Protein AF-A0A2Z4PPL0-F1 (afdb_monomer_lite)

Foldseek 3Di:
DPPVVVVVVVVVPPPCPPDDPQCVPDPLSVLLSVLLVVLLVVLLVCLVPPDLVCLVVDDPVSQAPDLVVSCVVSVHDSVCVDCVNCVPSVVSRVVSSVVSVVSSVVSNCVVVVPPDDDPVRVVVVVVVVVVVVVVVVVVVVVVVVVVVCVVVVVVVVVVVVVVVVVVVVVVVVVVVVVVVVVVVVVVVVVVVVVVVVVVVVVVVVVVVVVVVVVVVVVVVVVVVVVVVVVVVVVVVVD

Secondary structure (DSSP, 8-state):
--HHHHHHHHTT--------TTGGG-HHHHHHHHHHHHHHHHHHHHHHHS-HHHHTT--HHHHS--HHHHHHHTT--GGGG-TTT-HHHHHHHHHHHHHHHHHHHHHHHHHHHTSPPPHHHHHHHHHHHHHHHHHHHHHHHHHHHHHHHHHHHHHHHHHHHHHHHHHHHHHHHHHHHHHHHHHHHHHHHHHHHHHHHHHHHHHHHHHHHHHHHHHHHHHHHHHHHHHHHHHHHHHTT-

Sequence (238 aa):
MDDFFSNLLEQFEGKTDTTPEWASRNAVSKSAYEAVIKKAQEIEERLKITPRDLMDKLLVAEKQIVVAELAKEIGCSRAALVKSRRPELIELIDKTNVKLSAHFEINAQRKSRDRKPRKDELEARCDQLKKEVEELRKLKIGSLIEDFFSSNISEEQRRLVNKLEVAQHDLKEYKEKSFNQNETIRSLMKQTDVSRTQLQAVKVELDVIKEQLNSEKMQNEVLARRIEHLLHQLNAKS

Structure (mmCIF, N/CA/C/O backbone):
data_AF-A0A2Z4PPL0-F1
#
_entry.id   AF-A0A2Z4PPL0-F1
#
loop_
_atom_site.group_PDB
_atom_site.id
_atom_site.type_symbol
_atom_site.label_atom_id
_atom_site.label_alt_id
_atom_site.label_comp_id
_atom_site.label_asym_id
_atom_site.label_entity_id
_atom_site.label_seq_id
_atom_site.pdbx_PDB_ins_code
_atom_site.Cartn_x
_atom_site.Cartn_y
_atom_site.Cartn_z
_atom_site.occupancy
_atom_site.B_iso_or_equiv
_atom_site.auth_seq_id
_atom_site.auth_comp_id
_atom_site.auth_asym_id
_atom_site.auth_atom_id
_atom_site.pdbx_PDB_model_num
ATOM 1 N N . MET A 1 1 ? -0.299 6.888 39.423 1.00 43.59 1 MET A N 1
ATOM 2 C CA . MET A 1 1 ? -1.566 6.489 38.768 1.00 43.59 1 MET A CA 1
ATOM 3 C C . MET A 1 1 ? -2.796 6.903 39.586 1.00 43.59 1 MET A C 1
ATOM 5 O O . MET A 1 1 ? -3.895 6.536 39.199 1.00 43.59 1 MET A O 1
ATOM 9 N N . ASP A 1 2 ? -2.642 7.729 40.632 1.00 44.88 2 ASP A N 1
ATOM 10 C CA . ASP A 1 2 ? -3.757 8.160 41.495 1.00 44.88 2 ASP A CA 1
ATOM 11 C C . ASP A 1 2 ? -4.356 9.531 41.117 1.00 44.88 2 ASP A C 1
ATOM 13 O O . ASP A 1 2 ? -5.480 9.847 41.503 1.00 44.88 2 ASP A O 1
ATOM 17 N N . ASP A 1 3 ? -3.681 10.323 40.277 1.00 49.28 3 ASP A N 1
ATOM 18 C CA . ASP A 1 3 ? -4.157 11.670 39.914 1.00 49.28 3 ASP A CA 1
ATOM 19 C C . ASP A 1 3 ? -5.270 11.669 38.855 1.00 49.28 3 ASP A C 1
ATOM 21 O O . ASP A 1 3 ? -6.061 12.605 38.778 1.00 49.28 3 ASP A O 1
ATOM 25 N N . PHE A 1 4 ? -5.378 10.610 38.046 1.00 44.88 4 PHE A N 1
ATOM 26 C CA . PHE A 1 4 ? -6.375 10.552 36.970 1.00 44.88 4 PHE A CA 1
ATOM 27 C C . PHE A 1 4 ? -7.781 10.223 37.494 1.00 44.88 4 PHE A C 1
ATOM 29 O O . PHE A 1 4 ? -8.772 10.737 36.983 1.00 44.88 4 PHE A O 1
ATOM 36 N N . PHE A 1 5 ? -7.873 9.400 38.544 1.00 43.53 5 PHE A N 1
ATOM 37 C CA . PHE A 1 5 ? -9.146 9.070 39.192 1.00 43.53 5 PHE A CA 1
ATOM 38 C C . PHE A 1 5 ? -9.607 10.159 40.163 1.00 43.53 5 PHE A C 1
ATOM 40 O O . PHE A 1 5 ? -10.810 10.390 40.274 1.00 43.53 5 PHE A O 1
ATOM 47 N N . SER A 1 6 ? -8.670 10.868 40.797 1.00 46.59 6 SER A N 1
ATOM 48 C CA . SER A 1 6 ? -8.977 12.007 41.671 1.00 46.59 6 SER A CA 1
ATOM 49 C C . SER A 1 6 ? -9.650 13.142 40.888 1.00 46.59 6 SER A C 1
ATOM 51 O O . SER A 1 6 ? -10.693 13.641 41.296 1.00 46.59 6 SER A O 1
ATOM 53 N N . ASN A 1 7 ? -9.141 13.445 39.688 1.00 40.09 7 ASN A N 1
ATOM 54 C CA . ASN A 1 7 ? -9.675 14.493 38.811 1.00 40.09 7 ASN A CA 1
ATOM 55 C C . ASN A 1 7 ? -11.044 14.127 38.186 1.00 40.09 7 ASN A C 1
ATOM 57 O O . ASN A 1 7 ? -11.853 14.996 37.868 1.00 40.09 7 ASN A O 1
ATOM 61 N N . LEU A 1 8 ? -11.336 12.827 38.031 1.00 39.59 8 LEU A N 1
ATOM 62 C CA . LEU A 1 8 ? -12.623 12.352 37.507 1.00 39.59 8 LEU A CA 1
ATOM 63 C C . LEU A 1 8 ? -13.737 12.389 38.569 1.00 39.59 8 LEU A C 1
ATOM 65 O O . LEU A 1 8 ? -14.897 12.626 38.239 1.00 39.59 8 LEU A O 1
ATOM 69 N N . LEU A 1 9 ? -13.386 12.164 39.840 1.00 38.03 9 LEU A N 1
ATOM 70 C CA . LEU A 1 9 ? -14.299 12.300 40.980 1.00 38.03 9 LEU A CA 1
ATOM 71 C C . LEU A 1 9 ? -14.582 13.774 41.303 1.00 38.03 9 LEU A C 1
ATOM 73 O O . LEU A 1 9 ? -15.735 14.123 41.544 1.00 38.03 9 LEU A O 1
ATOM 77 N N . GLU A 1 10 ? -13.581 14.653 41.187 1.00 38.00 10 GLU A N 1
ATOM 78 C CA . GLU A 1 10 ? -13.757 16.107 41.340 1.00 38.00 10 GLU A CA 1
ATOM 79 C C . GLU A 1 10 ? -14.689 16.710 40.271 1.00 38.00 10 GLU A C 1
ATOM 81 O O . GLU A 1 10 ? -15.473 17.609 40.570 1.00 38.00 10 GLU A O 1
ATOM 86 N N . GLN A 1 11 ? -14.694 16.171 39.043 1.00 38.78 11 GLN A N 1
ATOM 87 C CA . GLN A 1 11 ? -15.637 16.589 37.993 1.00 38.78 11 GLN A CA 1
ATOM 88 C C . GLN A 1 11 ? -17.095 16.171 38.252 1.00 38.78 11 GLN A C 1
ATOM 90 O O . GLN A 1 11 ? -18.007 16.774 37.684 1.00 38.78 11 GLN A O 1
ATOM 95 N N . PHE A 1 12 ? -17.337 15.175 39.109 1.00 38.34 12 PHE A N 1
ATOM 96 C CA . PHE A 1 12 ? -18.687 14.752 39.502 1.00 38.34 12 PHE A CA 1
ATOM 97 C C . PHE A 1 12 ? -19.155 15.357 40.835 1.00 38.34 12 PHE A C 1
ATOM 99 O O . PHE A 1 12 ? -20.359 15.392 41.086 1.00 38.34 12 PHE A O 1
ATOM 106 N N . GLU A 1 13 ? -18.247 15.910 41.646 1.00 34.28 13 GLU A N 1
ATOM 107 C CA . GLU A 1 13 ? -18.552 16.706 42.848 1.00 34.28 13 GLU A CA 1
ATOM 108 C C . GLU A 1 13 ? -18.752 18.203 42.549 1.00 34.28 13 GLU A C 1
ATOM 110 O O . GLU A 1 13 ? -18.570 19.074 43.404 1.00 34.28 13 GLU A O 1
ATOM 115 N N . GLY A 1 14 ? -19.204 18.525 41.335 1.00 34.66 14 GLY A N 1
ATOM 116 C CA . GLY A 1 14 ? -19.792 19.823 41.041 1.00 34.66 14 GLY A CA 1
ATOM 117 C C . GLY A 1 14 ? -21.039 20.031 41.900 1.00 34.66 14 GLY A C 1
ATOM 118 O O . GLY A 1 14 ? -22.139 19.645 41.511 1.00 34.66 14 GLY A O 1
ATOM 119 N N . LYS A 1 15 ? -20.864 20.649 43.072 1.00 44.62 15 LYS A N 1
ATOM 120 C CA . LYS A 1 15 ? -21.921 21.250 43.892 1.00 44.62 15 LYS A CA 1
ATOM 121 C C . LYS A 1 15 ? -22.753 22.200 43.029 1.00 44.62 15 LYS A C 1
ATOM 123 O O . LYS A 1 15 ? -22.472 23.393 42.949 1.00 44.62 15 LYS A O 1
ATOM 128 N N . THR A 1 16 ? -23.796 21.696 42.382 1.00 40.75 16 THR A N 1
ATOM 129 C CA . THR A 1 16 ? -24.814 22.542 41.764 1.00 40.75 16 THR A CA 1
ATOM 130 C C . THR A 1 16 ? -25.852 22.910 42.819 1.00 40.75 16 THR A C 1
ATOM 132 O O . THR A 1 16 ? -26.984 22.439 42.775 1.00 40.75 16 THR A O 1
ATOM 135 N N . ASP A 1 17 ? -25.473 23.799 43.741 1.00 47.16 17 ASP A N 1
ATOM 136 C CA . ASP A 1 17 ? -26.409 24.611 44.542 1.00 47.16 17 ASP A CA 1
ATOM 137 C C . ASP A 1 17 ? -26.984 25.773 43.703 1.00 47.16 17 ASP A C 1
ATOM 139 O O . ASP A 1 17 ? -27.280 26.865 44.187 1.00 47.16 17 ASP A O 1
ATOM 143 N N . THR A 1 18 ? -27.130 25.576 42.394 1.00 58.94 18 THR A N 1
ATOM 144 C CA . THR A 1 18 ? -27.748 26.552 41.499 1.00 58.94 18 THR A CA 1
ATOM 145 C C . THR A 1 18 ? -29.214 26.188 41.347 1.00 58.94 18 THR A C 1
ATOM 147 O O . THR A 1 18 ? -29.580 25.253 40.640 1.00 58.94 18 THR A O 1
ATOM 150 N N . THR A 1 19 ? -30.069 26.933 42.052 1.00 64.69 19 THR A N 1
ATOM 151 C CA . THR A 1 19 ? -31.521 26.860 41.858 1.00 64.69 19 THR A CA 1
ATOM 152 C C . THR A 1 19 ? -31.817 27.122 40.374 1.00 64.69 19 THR A C 1
ATOM 154 O O . THR A 1 19 ? -31.407 28.168 39.867 1.00 64.69 19 THR A O 1
ATOM 157 N N . PRO A 1 20 ? -32.489 26.205 39.656 1.00 73.94 20 PRO A N 1
ATOM 158 C CA . PRO A 1 20 ? -32.752 26.351 38.232 1.00 73.94 20 PRO A CA 1
ATOM 159 C C . PRO A 1 20 ? -33.506 27.646 37.928 1.00 73.94 20 PRO A C 1
ATOM 161 O O . PRO A 1 20 ? -34.416 28.026 38.668 1.00 73.94 20 PRO A O 1
ATOM 164 N N . GLU A 1 21 ? -33.201 28.292 36.801 1.00 71.94 21 GLU A N 1
ATOM 165 C CA . GLU A 1 21 ? -33.829 29.567 36.418 1.00 71.94 21 GLU A CA 1
ATOM 166 C C . GLU A 1 21 ? -35.363 29.499 36.396 1.00 71.94 21 GLU A C 1
ATOM 168 O O . GLU A 1 21 ? -36.031 30.471 36.743 1.00 71.94 21 GLU A O 1
ATOM 173 N N . TRP A 1 22 ? -35.943 28.345 36.042 1.00 76.50 22 TRP A N 1
ATOM 174 C CA . TRP A 1 22 ? -37.393 28.132 36.036 1.00 76.50 22 TRP A CA 1
ATOM 175 C C . TRP A 1 22 ? -38.013 28.112 37.443 1.00 76.50 22 TRP A C 1
ATOM 177 O O . TRP A 1 22 ? -39.176 28.496 37.605 1.00 76.50 22 TRP A O 1
ATOM 187 N N . ALA A 1 23 ? -37.256 27.705 38.466 1.00 72.94 23 ALA A N 1
ATOM 188 C CA . ALA A 1 23 ? -37.721 27.651 39.849 1.00 72.94 23 ALA A CA 1
ATOM 189 C C . ALA A 1 23 ? -37.809 29.058 40.465 1.00 72.94 23 ALA A C 1
ATOM 191 O O . ALA A 1 23 ? -38.717 29.327 41.248 1.00 72.94 23 ALA A O 1
ATOM 192 N N . SER A 1 24 ? -36.961 29.994 40.029 1.00 71.50 24 SER A N 1
ATOM 193 C CA . SER A 1 24 ? -36.963 31.391 40.492 1.00 71.50 24 SER A CA 1
ATOM 194 C C . SER A 1 24 ? -38.052 32.272 39.860 1.00 71.50 24 SER A C 1
ATOM 196 O O . SER A 1 24 ? -38.259 33.396 40.310 1.00 71.50 24 SER A O 1
ATOM 198 N N . ARG A 1 25 ? -38.779 31.786 38.839 1.00 73.19 25 ARG A N 1
ATOM 199 C CA . ARG A 1 25 ? -39.770 32.590 38.088 1.00 73.19 25 ARG A CA 1
ATOM 200 C C . ARG A 1 25 ? -41.030 32.932 38.880 1.00 73.19 25 ARG A C 1
ATOM 202 O O . ARG A 1 25 ? -41.621 33.974 38.640 1.00 73.19 25 ARG A O 1
ATOM 209 N N . ASN A 1 26 ? -41.465 32.052 39.783 1.00 76.38 26 ASN A N 1
ATOM 210 C CA . ASN A 1 26 ? -42.726 32.187 40.517 1.00 76.38 26 ASN A CA 1
ATOM 211 C C . ASN A 1 26 ? -42.574 31.662 41.948 1.00 76.38 26 ASN A C 1
ATOM 213 O O . ASN A 1 26 ? -41.981 30.603 42.146 1.00 76.38 26 ASN A O 1
ATOM 217 N N . ALA A 1 27 ? -43.208 32.315 42.929 1.00 76.88 27 ALA A N 1
ATOM 218 C CA . ALA A 1 27 ? -43.167 31.895 44.339 1.00 76.88 27 ALA A CA 1
ATOM 219 C C . ALA A 1 27 ? -43.596 30.427 44.535 1.00 76.88 27 ALA A C 1
ATOM 221 O O . ALA A 1 27 ? -42.958 29.663 45.253 1.00 76.88 27 ALA A O 1
ATOM 222 N N . VAL A 1 28 ? -44.632 30.000 43.809 1.00 77.56 28 VAL A N 1
ATOM 223 C CA . VAL A 1 28 ? -45.134 28.620 43.849 1.00 77.56 28 VAL A CA 1
ATOM 224 C C . VAL A 1 28 ? -44.181 27.647 43.130 1.00 77.56 28 VAL A C 1
ATOM 226 O O . VAL A 1 28 ? -44.194 26.459 43.424 1.00 77.56 28 VAL A O 1
ATOM 229 N N . SER A 1 29 ? -43.380 28.093 42.155 1.00 79.06 29 SER A N 1
ATOM 230 C CA . SER A 1 29 ? -42.355 27.248 41.507 1.00 79.06 29 SER A CA 1
ATOM 231 C C . SER A 1 29 ? -41.134 27.068 42.400 1.00 79.06 29 SER A C 1
ATOM 233 O O . SER A 1 29 ? -40.634 25.953 42.508 1.00 79.06 29 SER A O 1
ATOM 235 N N . LYS A 1 30 ? -40.725 28.130 43.101 1.00 81.25 30 LYS A N 1
ATOM 236 C CA . LYS A 1 30 ? -39.638 28.092 44.079 1.00 81.25 30 LYS A CA 1
ATOM 237 C C . LYS A 1 30 ? -39.979 27.167 45.244 1.00 81.25 30 LYS A C 1
ATOM 239 O O . LYS A 1 30 ? -39.231 26.242 45.532 1.00 81.25 30 LYS A O 1
ATOM 244 N N . SER A 1 31 ? -41.171 27.339 45.817 1.00 81.56 31 SER A N 1
ATOM 245 C CA . SER A 1 31 ? -41.665 26.477 46.894 1.00 81.56 31 SER A CA 1
ATOM 246 C C . SER A 1 31 ? -41.818 25.016 46.449 1.00 81.56 31 SER A C 1
ATOM 248 O O . SER A 1 31 ? -41.483 24.109 47.204 1.00 81.56 31 SER A O 1
ATOM 250 N N . ALA A 1 32 ? -42.245 24.765 45.204 1.00 81.06 32 ALA A N 1
ATOM 251 C CA . ALA A 1 32 ? -42.319 23.406 44.671 1.00 81.06 32 ALA A CA 1
ATOM 252 C C . ALA A 1 32 ? -40.944 22.761 44.459 1.00 81.06 32 ALA A C 1
ATOM 254 O O . ALA A 1 32 ? -40.787 21.574 44.727 1.00 81.06 32 ALA A O 1
ATOM 255 N N . TYR A 1 33 ? -39.955 23.528 44.007 1.00 82.94 33 TYR A N 1
ATOM 256 C CA . TYR A 1 33 ? -38.580 23.059 43.857 1.00 82.94 33 TYR A CA 1
ATOM 257 C C . TYR A 1 33 ? -37.947 22.706 45.211 1.00 82.94 33 TYR A C 1
ATOM 259 O O . TYR A 1 33 ? -37.414 21.610 45.378 1.00 82.94 33 TYR A O 1
ATOM 267 N N . GLU A 1 34 ? -38.081 23.591 46.201 1.00 83.81 34 GLU A N 1
ATOM 268 C CA . GLU A 1 34 ? -37.595 23.362 47.568 1.00 83.81 34 GLU A CA 1
ATOM 269 C C . GLU A 1 34 ? -38.276 22.144 48.213 1.00 83.81 34 GLU A C 1
ATOM 271 O O . GLU A 1 34 ? -37.604 21.310 48.820 1.00 83.81 34 GLU A O 1
ATOM 276 N N . ALA A 1 35 ? -39.591 21.983 48.018 1.00 83.00 35 ALA A N 1
ATOM 277 C CA . ALA A 1 35 ? -40.334 20.822 48.507 1.00 83.00 35 ALA A CA 1
ATOM 278 C C . ALA A 1 35 ? -39.874 19.507 47.854 1.00 83.00 35 ALA A C 1
ATOM 280 O O . ALA A 1 35 ? -39.748 18.498 48.541 1.00 83.00 35 ALA A O 1
ATOM 281 N N . VAL A 1 36 ? -39.571 19.509 46.549 1.00 84.94 36 VAL A N 1
ATOM 282 C CA . VAL A 1 36 ? -39.036 18.331 45.841 1.00 84.94 36 VAL A CA 1
ATOM 283 C C . VAL A 1 36 ? -37.674 17.921 46.398 1.00 84.94 36 VAL A C 1
ATOM 285 O O . VAL A 1 36 ? -37.474 16.740 46.670 1.00 84.94 36 VAL A O 1
ATOM 288 N N . ILE A 1 37 ? -36.759 18.871 46.616 1.00 84.56 37 ILE A N 1
ATOM 289 C CA . ILE A 1 37 ? -35.435 18.579 47.192 1.00 84.56 37 ILE A CA 1
ATOM 290 C C . ILE A 1 37 ? -35.569 18.041 48.611 1.00 84.56 37 ILE A C 1
ATOM 292 O O . ILE A 1 37 ? -34.991 17.004 48.936 1.00 84.56 37 ILE A O 1
ATOM 296 N N . LYS A 1 38 ? -36.362 18.718 49.445 1.00 85.94 38 LYS A N 1
ATOM 297 C CA . LYS A 1 38 ? -36.583 18.309 50.830 1.00 85.94 38 LYS A CA 1
ATOM 298 C C . LYS A 1 38 ? -37.181 16.902 50.899 1.00 85.94 38 LYS A C 1
ATOM 300 O O . LYS A 1 38 ? -36.699 16.067 51.657 1.00 85.94 38 LYS A O 1
ATOM 305 N N . LYS A 1 39 ? -38.174 16.598 50.055 1.00 83.62 39 LYS A N 1
ATOM 306 C CA . LYS A 1 39 ? -38.767 15.256 49.972 1.00 83.62 39 LYS A CA 1
ATOM 307 C C . LYS A 1 39 ? -37.799 14.204 49.450 1.00 83.62 39 LYS A C 1
ATOM 309 O O . LYS A 1 39 ? -37.812 13.088 49.957 1.00 83.62 39 LYS A O 1
ATOM 314 N N . ALA A 1 40 ? -36.952 14.543 48.481 1.00 83.50 40 ALA A N 1
ATOM 315 C CA . ALA A 1 40 ? -35.913 13.639 48.001 1.00 83.50 40 ALA A CA 1
ATOM 316 C C . ALA A 1 40 ? -34.959 13.246 49.138 1.00 83.50 40 ALA A C 1
ATOM 318 O O . ALA A 1 40 ? -34.729 12.060 49.355 1.00 83.50 40 ALA A O 1
ATOM 319 N N . GLN A 1 41 ? -34.487 14.226 49.913 1.00 83.94 41 GLN A N 1
ATOM 320 C CA . GLN A 1 41 ? -33.607 13.998 51.062 1.00 83.94 41 GLN A CA 1
ATOM 321 C C . GLN A 1 41 ? -34.292 13.172 52.158 1.00 83.94 41 GLN A C 1
ATOM 323 O O . GLN A 1 41 ? -33.715 12.199 52.638 1.00 83.94 41 GLN A O 1
ATOM 328 N N . GLU A 1 42 ? -35.546 13.490 52.502 1.00 84.69 42 GLU A N 1
ATOM 329 C CA . GLU A 1 42 ? -36.327 12.718 53.479 1.00 84.69 42 GLU A CA 1
ATOM 330 C C . GLU A 1 42 ? -36.478 11.246 53.059 1.00 84.69 42 GLU A C 1
ATOM 332 O O . GLU A 1 42 ? -36.342 10.345 53.890 1.00 84.69 42 GLU A O 1
ATOM 337 N N . ILE A 1 43 ? -36.755 10.984 51.776 1.00 82.31 43 ILE A N 1
ATOM 338 C CA . ILE A 1 43 ? -36.879 9.619 51.251 1.00 82.31 43 ILE A CA 1
ATOM 339 C C . ILE A 1 43 ? -35.513 8.923 51.254 1.00 82.31 43 ILE A C 1
ATOM 341 O O . ILE A 1 43 ? -35.424 7.780 51.695 1.00 82.31 43 ILE A O 1
ATOM 345 N N . GLU A 1 44 ? -34.433 9.587 50.839 1.00 81.50 44 GLU A N 1
ATOM 346 C CA . GLU A 1 44 ? -33.080 9.013 50.877 1.00 81.50 44 GLU A CA 1
ATOM 347 C C . GLU A 1 44 ? -32.632 8.645 52.297 1.00 81.50 44 GLU A C 1
ATOM 349 O O . GLU A 1 44 ? -32.079 7.564 52.512 1.00 81.50 44 GLU A O 1
ATOM 354 N N . GLU A 1 45 ? -32.881 9.506 53.284 1.00 81.44 45 GLU A N 1
ATOM 355 C CA . GLU A 1 45 ? -32.572 9.228 54.689 1.00 81.44 45 GLU A CA 1
ATOM 356 C C . GLU A 1 45 ? -33.415 8.077 55.233 1.00 81.44 45 GLU A C 1
ATOM 358 O O . GLU A 1 45 ? -32.886 7.159 55.868 1.00 81.44 45 GLU A O 1
ATOM 363 N N . ARG A 1 46 ? -34.713 8.048 54.915 1.00 78.38 46 ARG A N 1
ATOM 364 C CA . ARG A 1 46 ? -35.580 6.919 55.277 1.00 78.38 46 ARG A CA 1
ATOM 365 C C . ARG A 1 46 ? -35.107 5.622 54.637 1.00 78.38 46 ARG A C 1
ATOM 367 O O . ARG A 1 46 ? -35.077 4.601 55.319 1.00 78.38 46 ARG A O 1
ATOM 374 N N . LEU A 1 47 ? -34.669 5.643 53.382 1.00 76.31 47 LEU A N 1
ATOM 375 C CA . LEU A 1 47 ? -34.094 4.478 52.706 1.00 76.31 47 LEU A CA 1
ATOM 376 C C . LEU A 1 47 ? -32.739 4.047 53.302 1.00 76.31 47 LEU A C 1
ATOM 378 O O . LEU A 1 47 ? -32.336 2.898 53.129 1.00 76.31 47 LEU A O 1
ATOM 382 N N . LYS A 1 48 ? -32.022 4.919 54.017 1.00 76.38 48 LYS A N 1
ATOM 383 C CA . LYS A 1 48 ? -30.800 4.543 54.752 1.00 76.38 48 LYS A CA 1
ATOM 384 C C . LYS A 1 48 ? -31.112 3.914 56.113 1.00 76.38 48 LYS A C 1
ATOM 386 O O . LYS A 1 48 ? -30.429 2.973 56.507 1.00 76.38 48 LYS A O 1
ATOM 391 N N . ILE A 1 49 ? -32.121 4.430 56.817 1.00 77.25 49 ILE A N 1
ATOM 392 C CA . ILE A 1 49 ? -32.448 4.041 58.200 1.00 77.25 49 ILE A CA 1
ATOM 393 C C . ILE A 1 49 ? -33.390 2.829 58.254 1.00 77.25 49 ILE A C 1
ATOM 395 O O . ILE A 1 49 ? -33.310 2.027 59.185 1.00 77.25 49 ILE A O 1
ATOM 399 N N . THR A 1 50 ? -34.287 2.677 57.275 1.00 72.69 50 THR A N 1
ATOM 400 C CA . THR A 1 50 ? -35.345 1.657 57.318 1.00 72.69 50 THR A CA 1
ATOM 401 C C . THR A 1 50 ? -34.752 0.241 57.283 1.00 72.69 50 THR A C 1
ATOM 403 O O . THR A 1 50 ? -34.051 -0.109 56.327 1.00 72.69 50 THR A O 1
ATOM 406 N N . PRO A 1 51 ? -35.061 -0.612 58.281 1.00 65.56 51 PRO A N 1
ATOM 407 C CA . PRO A 1 51 ? -34.649 -2.011 58.286 1.00 65.56 51 PRO A CA 1
ATOM 408 C C . PRO A 1 51 ? -35.180 -2.763 57.059 1.00 65.56 51 PRO A C 1
ATOM 410 O O . PRO A 1 51 ? -36.335 -2.604 56.661 1.00 65.56 51 PRO A O 1
ATOM 413 N N . ARG A 1 52 ? -34.351 -3.633 56.469 1.00 62.09 52 ARG A N 1
ATOM 414 C CA . ARG A 1 52 ? -34.644 -4.301 55.185 1.00 62.09 52 ARG A CA 1
ATOM 415 C C . ARG A 1 52 ? -35.919 -5.144 55.155 1.00 62.09 52 ARG A C 1
ATOM 417 O O . ARG A 1 52 ? -36.498 -5.283 54.088 1.00 62.09 52 ARG A O 1
ATOM 424 N N . ASP A 1 53 ? -36.385 -5.671 56.283 1.00 65.94 53 ASP A N 1
ATOM 425 C CA . ASP A 1 53 ? -37.615 -6.481 56.329 1.00 65.94 53 ASP A CA 1
ATOM 426 C C . ASP A 1 53 ? -38.898 -5.641 56.196 1.00 65.94 53 ASP A C 1
ATOM 428 O O . ASP A 1 53 ? -39.989 -6.172 55.977 1.00 65.94 53 ASP A O 1
ATOM 432 N N . LEU A 1 54 ? -38.763 -4.316 56.300 1.00 68.06 54 LEU A N 1
ATOM 433 C CA . LEU A 1 54 ? -39.835 -3.348 56.092 1.00 68.06 54 LEU A CA 1
ATOM 434 C C . LEU A 1 54 ? -39.735 -2.646 54.727 1.00 68.06 54 LEU A C 1
ATOM 436 O O . LEU A 1 54 ? -40.720 -2.057 54.295 1.00 68.06 54 LEU A O 1
ATOM 440 N N . MET A 1 55 ? -38.609 -2.773 54.007 1.00 69.44 55 MET A N 1
ATOM 441 C CA . MET A 1 55 ? -38.392 -2.166 52.678 1.00 69.44 55 MET A CA 1
ATOM 442 C C . MET A 1 55 ? -39.411 -2.632 51.628 1.00 69.44 55 MET A C 1
ATOM 444 O O . MET A 1 55 ? -39.904 -1.833 50.828 1.00 69.44 55 MET A O 1
ATOM 448 N N . ASP A 1 56 ? -39.772 -3.916 51.653 1.00 67.44 56 ASP A N 1
ATOM 449 C CA . ASP A 1 56 ? -40.755 -4.488 50.725 1.00 67.44 56 ASP A CA 1
ATOM 450 C C . ASP A 1 56 ? -42.185 -4.021 51.034 1.00 67.44 56 ASP A C 1
ATOM 452 O O . ASP A 1 56 ? -43.034 -4.000 50.145 1.00 67.44 56 ASP A O 1
ATOM 456 N N . LYS A 1 57 ? -42.439 -3.583 52.275 1.00 75.31 57 LYS A N 1
ATOM 457 C CA . LYS A 1 57 ? -43.744 -3.092 52.745 1.00 75.31 57 LYS A CA 1
ATOM 458 C C . LYS A 1 57 ? -43.926 -1.583 52.580 1.00 75.31 57 LYS A C 1
ATOM 460 O O . LYS A 1 57 ? -45.030 -1.098 52.807 1.00 75.31 57 LYS A O 1
ATOM 465 N N . LEU A 1 58 ? -42.874 -0.859 52.190 1.00 76.00 58 LEU A N 1
ATOM 466 C CA . LEU A 1 58 ? -42.947 0.580 51.949 1.00 76.00 58 LEU A CA 1
ATOM 467 C C . LEU A 1 58 ? -43.923 0.883 50.799 1.00 76.00 58 LEU A C 1
ATOM 469 O O . LEU A 1 58 ? -43.860 0.265 49.726 1.00 76.00 58 LEU A O 1
ATOM 473 N N . LEU A 1 59 ? -44.807 1.852 51.022 1.00 78.81 59 LEU A N 1
ATOM 474 C CA . LEU A 1 59 ? -45.782 2.326 50.042 1.00 78.81 59 LEU A CA 1
ATOM 475 C C . LEU A 1 59 ? -45.102 3.161 48.946 1.00 78.81 59 LEU A C 1
ATOM 477 O O . LEU A 1 59 ? -43.990 3.656 49.105 1.00 78.81 59 LEU A O 1
ATOM 481 N N . VAL A 1 60 ? -45.787 3.361 47.816 1.00 76.69 60 VAL A N 1
ATOM 482 C CA . VAL A 1 60 ? -45.258 4.140 46.674 1.00 76.69 60 VAL A CA 1
ATOM 483 C C . VAL A 1 60 ? -44.870 5.566 47.086 1.00 76.69 60 VAL A C 1
ATOM 485 O O . VAL A 1 60 ? -43.807 6.040 46.699 1.00 76.69 60 VAL A O 1
ATOM 488 N N . ALA A 1 61 ? -45.677 6.208 47.935 1.00 73.62 61 ALA A N 1
ATOM 489 C CA . ALA A 1 61 ? -45.405 7.532 48.503 1.00 73.62 61 ALA A CA 1
ATOM 490 C C . ALA A 1 61 ? -44.139 7.593 49.379 1.00 73.62 61 ALA A C 1
ATOM 492 O O . ALA A 1 61 ? -43.541 8.648 49.557 1.00 73.62 61 ALA A O 1
ATOM 493 N N . GLU A 1 62 ? -43.711 6.455 49.924 1.00 76.06 62 GLU A N 1
ATOM 494 C CA . GLU A 1 62 ? -42.519 6.358 50.770 1.00 76.06 62 GLU A CA 1
ATOM 495 C C . GLU A 1 62 ? -41.259 6.034 49.958 1.00 76.06 62 GLU A C 1
ATOM 497 O O . GLU A 1 62 ? -40.150 6.172 50.466 1.00 76.06 62 GLU A O 1
ATOM 502 N N . LYS A 1 63 ? -41.426 5.601 48.702 1.00 74.38 63 LYS A N 1
ATOM 503 C CA . LYS A 1 63 ? -40.341 5.256 47.770 1.00 74.38 63 LYS A CA 1
ATOM 504 C C . LYS A 1 63 ? -40.085 6.345 46.732 1.00 74.38 63 LYS A C 1
ATOM 506 O O . LYS A 1 63 ? -38.992 6.417 46.178 1.00 74.38 63 LYS A O 1
ATOM 511 N N . GLN A 1 64 ? -41.101 7.144 46.421 1.00 84.62 64 GLN A N 1
ATOM 512 C CA . GLN A 1 64 ? -41.095 8.096 45.318 1.00 84.62 64 GLN A CA 1
ATOM 513 C C . GLN A 1 64 ? -41.842 9.368 45.700 1.00 84.62 64 GLN A C 1
ATOM 515 O O . GLN A 1 64 ? -42.793 9.362 46.478 1.00 84.62 64 GLN A O 1
ATOM 520 N N . ILE A 1 65 ? -41.438 10.469 45.084 1.00 84.81 65 ILE A N 1
ATOM 521 C CA . ILE A 1 65 ? -42.076 11.766 45.228 1.00 84.81 65 ILE A CA 1
ATOM 522 C C . ILE A 1 65 ? -43.382 11.765 44.427 1.00 84.81 65 ILE A C 1
ATOM 524 O O . ILE A 1 65 ? -43.377 11.661 43.196 1.00 84.81 65 ILE A O 1
ATOM 528 N N . VAL A 1 66 ? -44.511 11.914 45.126 1.00 84.88 66 VAL A N 1
ATOM 529 C CA . VAL A 1 66 ? -45.853 11.947 44.530 1.00 84.88 66 VAL A CA 1
ATOM 530 C C . VAL A 1 66 ? -46.367 13.387 44.454 1.00 84.88 66 VAL A C 1
ATOM 532 O O . VAL A 1 66 ? -46.517 14.075 45.461 1.00 84.88 66 VAL A O 1
ATOM 535 N N . VAL A 1 67 ? -46.740 13.834 43.250 1.00 82.62 67 VAL A N 1
ATOM 536 C CA . VAL A 1 67 ? -47.227 15.208 42.985 1.00 82.62 67 VAL A CA 1
ATOM 537 C C . VAL A 1 67 ? -48.419 15.600 43.870 1.00 82.62 67 VAL A C 1
ATOM 539 O O . VAL A 1 67 ? -48.563 16.759 44.250 1.00 82.62 67 VAL A O 1
ATOM 542 N N . ALA A 1 68 ? -49.286 14.643 44.212 1.00 80.31 68 ALA A N 1
ATOM 543 C CA . ALA A 1 68 ? -50.440 14.886 45.076 1.00 80.31 68 ALA A CA 1
ATOM 544 C C . ALA A 1 68 ? -50.052 15.219 46.528 1.00 80.31 68 ALA A C 1
ATOM 546 O O . ALA A 1 68 ? -50.770 15.972 47.181 1.00 80.31 68 ALA A O 1
ATOM 547 N N . GLU A 1 69 ? -48.941 14.679 47.027 1.00 81.31 69 GLU A N 1
ATOM 548 C CA . GLU A 1 69 ? -48.442 14.955 48.378 1.00 81.31 69 GLU A CA 1
ATOM 549 C C . GLU A 1 69 ? -47.681 16.274 48.420 1.00 81.31 69 GLU A C 1
ATOM 551 O O . GLU A 1 69 ? -47.943 17.094 49.296 1.00 81.31 69 GLU A O 1
ATOM 556 N N . LEU A 1 70 ? -46.865 16.542 47.397 1.00 81.94 70 LEU A N 1
ATOM 557 C CA . LEU A 1 70 ? -46.229 17.847 47.212 1.00 81.94 70 LEU A CA 1
ATOM 558 C C . LEU A 1 70 ? -47.259 18.981 47.150 1.00 81.94 70 LEU A C 1
ATOM 560 O O . LEU A 1 70 ? -47.098 20.010 47.799 1.00 81.94 70 LEU A O 1
ATOM 564 N N . ALA A 1 71 ? -48.352 18.793 46.400 1.00 81.75 71 ALA A N 1
ATOM 565 C CA . ALA A 1 71 ? -49.413 19.794 46.290 1.00 81.75 71 ALA A CA 1
ATOM 566 C C . ALA A 1 71 ? -50.044 20.124 47.655 1.00 81.75 71 ALA A C 1
ATOM 568 O O . ALA A 1 71 ? -50.292 21.295 47.949 1.00 81.75 71 ALA A O 1
ATOM 569 N N . LYS A 1 72 ? -50.253 19.103 48.500 1.00 83.12 72 LYS A N 1
ATOM 570 C CA . LYS A 1 72 ? -50.759 19.270 49.871 1.00 83.12 72 LYS A CA 1
ATOM 571 C C . LYS A 1 72 ? -49.760 20.009 50.759 1.00 83.12 72 LYS A C 1
ATOM 573 O O . LYS A 1 72 ? -50.173 20.890 51.502 1.00 83.12 72 LYS A O 1
ATOM 578 N N . GLU A 1 73 ? -48.474 19.681 50.663 1.00 79.94 73 GLU A N 1
ATOM 579 C CA . GLU A 1 73 ? -47.412 20.290 51.474 1.00 79.94 73 GLU A CA 1
ATOM 580 C C . GLU A 1 73 ? -47.196 21.776 51.152 1.00 79.94 73 GLU A C 1
ATOM 582 O O . GLU A 1 73 ? -46.962 22.579 52.048 1.00 79.94 73 GLU A O 1
ATOM 587 N N . ILE A 1 74 ? -47.357 22.159 49.884 1.00 81.12 74 ILE A N 1
ATOM 588 C CA . ILE A 1 74 ? -47.219 23.548 49.411 1.00 81.12 74 ILE A CA 1
ATOM 589 C C . ILE A 1 74 ? -48.538 24.339 49.567 1.00 81.12 74 ILE A C 1
ATOM 591 O O . ILE A 1 74 ? -48.581 25.547 49.340 1.00 81.12 74 ILE A O 1
ATOM 595 N N . GLY A 1 75 ? -49.644 23.677 49.930 1.00 77.12 75 GLY A N 1
ATOM 596 C CA . GLY A 1 75 ? -50.959 24.314 50.061 1.00 77.12 75 GLY A CA 1
ATOM 597 C C . GLY A 1 75 ? -51.568 24.761 48.726 1.00 77.12 75 GLY A C 1
ATOM 598 O O . GLY A 1 75 ? -52.320 25.733 48.680 1.00 77.12 75 GLY A O 1
ATOM 599 N N . CYS A 1 76 ? -51.247 24.075 47.622 1.00 80.81 76 CYS A N 1
ATOM 600 C CA . CYS A 1 76 ? -51.731 24.413 46.283 1.00 80.81 76 CYS A CA 1
ATOM 601 C C . CYS A 1 76 ? -52.598 23.297 45.675 1.00 80.81 76 CYS A C 1
ATOM 603 O O . CYS A 1 76 ? -52.487 22.121 46.014 1.00 80.81 76 CYS A O 1
ATOM 605 N N . SER A 1 77 ? -53.492 23.656 44.747 1.00 81.94 77 SER A N 1
ATOM 606 C CA . SER A 1 77 ? -54.287 22.653 44.027 1.00 81.94 77 SER A CA 1
ATOM 607 C C . SER A 1 77 ? -53.385 21.794 43.141 1.00 81.94 77 SER A C 1
ATOM 609 O O . SER A 1 77 ? -52.515 22.318 42.447 1.00 81.94 77 SER A O 1
ATOM 611 N N . ARG A 1 78 ? -53.651 20.483 43.069 1.00 79.38 78 ARG A N 1
ATOM 612 C CA . ARG A 1 78 ? -52.948 19.554 42.164 1.00 79.38 78 ARG A CA 1
ATOM 613 C C . ARG A 1 78 ? -52.936 20.052 40.714 1.00 79.38 78 ARG A C 1
ATOM 615 O O . ARG A 1 78 ? -51.953 19.847 40.010 1.00 79.38 78 ARG A O 1
ATOM 622 N N . ALA A 1 79 ? -53.991 20.752 40.289 1.00 80.25 79 ALA A N 1
ATOM 623 C CA . ALA A 1 79 ? -54.095 21.353 38.959 1.00 80.25 79 ALA A CA 1
ATOM 624 C C . ALA A 1 79 ? -53.004 22.410 38.672 1.00 80.25 79 ALA A C 1
ATOM 626 O O . ALA A 1 79 ? -52.671 22.656 37.513 1.00 80.25 79 ALA A O 1
ATOM 627 N N . ALA A 1 80 ? -52.425 23.026 39.709 1.00 75.81 80 ALA A N 1
ATOM 628 C CA . ALA A 1 80 ? -51.345 24.004 39.589 1.00 75.81 80 ALA A CA 1
ATOM 629 C C . ALA A 1 80 ? -49.980 23.365 39.273 1.00 75.81 80 ALA A C 1
ATOM 631 O O . ALA A 1 80 ? -49.102 24.048 38.747 1.00 75.81 80 ALA A O 1
ATOM 632 N N . LEU A 1 81 ? -49.816 22.067 39.557 1.00 78.75 81 LEU A N 1
ATOM 633 C CA . LEU A 1 81 ? -48.573 21.308 39.367 1.00 78.75 81 LEU A CA 1
ATOM 634 C C . LEU A 1 81 ? -48.657 20.312 38.197 1.00 78.75 81 LEU A C 1
ATOM 636 O O . LEU A 1 81 ? -47.880 19.367 38.126 1.00 78.75 81 LEU A O 1
ATOM 640 N N . VAL A 1 82 ? -49.614 20.482 37.282 1.00 83.44 82 VAL A N 1
ATOM 641 C CA . VAL A 1 82 ? -49.786 19.582 36.129 1.00 83.44 82 VAL A CA 1
ATOM 642 C C . VAL A 1 82 ? -48.713 19.848 35.071 1.00 83.44 82 VAL A C 1
ATOM 644 O O . VAL A 1 82 ? -48.329 20.995 34.836 1.00 83.44 82 VAL A O 1
ATOM 647 N N . LYS A 1 83 ? -48.293 18.785 34.372 1.00 82.88 83 LYS A N 1
ATOM 648 C CA . LYS A 1 83 ? -47.280 18.796 33.302 1.00 82.88 83 LYS A CA 1
ATOM 649 C C . LYS A 1 83 ? -47.474 19.901 32.256 1.00 82.88 83 LYS A C 1
ATOM 651 O O . LYS A 1 83 ? -46.494 20.457 31.788 1.00 82.88 83 LYS A O 1
ATOM 656 N N . SER A 1 84 ? -48.716 20.254 31.918 1.00 81.75 84 SER A N 1
ATOM 657 C CA . SER A 1 84 ? -49.019 21.323 30.954 1.00 81.75 84 SER A CA 1
ATOM 658 C C . SER A 1 84 ? -48.635 22.725 31.434 1.00 81.75 84 SER A C 1
ATOM 660 O O . SER A 1 84 ? -48.354 23.589 30.614 1.00 81.75 84 SER A O 1
ATOM 662 N N . ARG A 1 85 ? -48.635 22.967 32.750 1.00 78.81 85 ARG A N 1
ATOM 663 C CA . ARG A 1 85 ? -48.316 24.272 33.347 1.00 78.81 85 ARG A CA 1
ATOM 664 C C . ARG A 1 85 ? -46.873 24.361 33.832 1.00 78.81 85 ARG A C 1
ATOM 666 O O . ARG A 1 85 ? -46.353 25.466 33.950 1.00 78.81 85 ARG A O 1
ATOM 673 N N . ARG A 1 86 ? -46.269 23.221 34.185 1.00 81.38 86 ARG A N 1
ATOM 674 C CA . ARG A 1 86 ? -44.913 23.119 34.749 1.00 81.38 86 ARG A CA 1
ATOM 675 C C . ARG A 1 86 ? -44.215 21.845 34.274 1.00 81.38 86 ARG A C 1
ATOM 677 O O . ARG A 1 86 ? -44.052 20.912 35.067 1.00 81.38 86 ARG A O 1
ATOM 684 N N . PRO A 1 87 ? -43.854 21.763 32.988 1.00 85.31 87 PRO A N 1
ATOM 685 C CA . PRO A 1 87 ? -43.182 20.584 32.457 1.00 85.31 87 PRO A CA 1
ATOM 686 C C . PRO A 1 87 ? -41.839 20.322 33.156 1.00 85.31 87 PRO A C 1
ATOM 688 O O . PRO A 1 87 ? -41.537 19.170 33.456 1.00 85.31 87 PRO A O 1
ATOM 691 N N . GLU A 1 88 ? -41.094 21.370 33.515 1.00 84.31 88 GLU A N 1
ATOM 692 C CA . GLU A 1 88 ? -39.756 21.278 34.115 1.00 84.31 88 GLU A CA 1
ATOM 693 C C . GLU A 1 88 ? -39.783 20.709 35.543 1.00 84.31 88 GLU A C 1
ATOM 695 O O . GLU A 1 88 ? -38.895 19.955 35.941 1.00 84.31 88 GLU A O 1
ATOM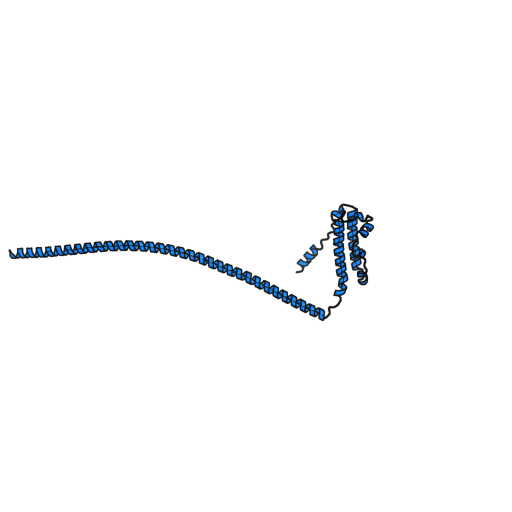 700 N N . LEU A 1 89 ? -40.833 21.020 36.313 1.00 83.69 89 LEU A N 1
ATOM 701 C CA . LEU A 1 89 ? -41.028 20.469 37.658 1.00 83.69 89 LEU A CA 1
ATOM 702 C C . LEU A 1 89 ? -41.323 18.966 37.605 1.00 83.69 89 LEU A C 1
ATOM 704 O O . LEU A 1 89 ? -40.802 18.206 38.416 1.00 83.69 89 LEU A O 1
ATOM 708 N N . ILE A 1 90 ? -42.164 18.542 36.659 1.00 85.94 90 ILE A N 1
ATOM 709 C CA . ILE A 1 90 ? -42.487 17.124 36.476 1.00 85.94 90 ILE A CA 1
ATOM 710 C C . ILE A 1 90 ? -41.251 16.356 36.012 1.00 85.94 90 ILE A C 1
ATOM 712 O O . ILE A 1 90 ? -40.966 15.294 36.552 1.00 85.94 90 ILE A O 1
ATOM 716 N N . GLU A 1 91 ? -40.466 16.922 35.098 1.00 86.81 91 GLU A N 1
ATOM 717 C CA . GLU A 1 91 ? -39.215 16.307 34.657 1.00 86.81 91 GLU A CA 1
ATOM 718 C C . GLU A 1 91 ? -38.203 16.153 35.805 1.00 86.81 91 GLU A C 1
ATOM 720 O O . GLU A 1 91 ? -37.526 15.127 35.904 1.00 86.81 91 GLU A O 1
ATOM 725 N N . LEU A 1 92 ? -38.115 17.138 36.708 1.00 85.88 92 LEU A N 1
ATOM 726 C CA . LEU A 1 92 ? -37.288 17.029 37.911 1.00 85.88 92 LEU A CA 1
ATOM 727 C C . LEU A 1 92 ? -37.765 15.888 38.820 1.00 85.88 92 LEU A C 1
ATOM 729 O O . LEU A 1 92 ? -36.944 15.099 39.287 1.00 85.88 92 LEU A O 1
ATOM 733 N N . ILE A 1 93 ? -39.075 15.785 39.059 1.00 85.94 93 ILE A N 1
ATOM 734 C CA . ILE A 1 93 ? -39.670 14.709 39.865 1.00 85.94 93 ILE A CA 1
ATOM 735 C C . ILE A 1 93 ? -39.382 13.345 39.235 1.00 85.94 93 ILE A C 1
ATOM 737 O O . ILE A 1 93 ? -38.927 12.446 39.936 1.00 85.94 93 ILE A O 1
ATOM 741 N N . ASP A 1 94 ? -39.563 13.204 37.922 1.00 86.50 94 ASP A N 1
ATOM 742 C CA . ASP A 1 94 ? -39.296 11.960 37.200 1.00 86.50 94 ASP A CA 1
ATOM 743 C C . ASP A 1 94 ? -37.818 11.560 37.325 1.00 86.50 94 ASP A C 1
ATOM 745 O O . ASP A 1 94 ? -37.514 10.448 37.759 1.00 86.50 94 ASP A O 1
ATOM 749 N N . LYS A 1 95 ? -36.882 12.483 37.055 1.00 85.94 95 LYS A N 1
ATOM 750 C CA . LYS A 1 95 ? -35.433 12.240 37.214 1.00 85.94 95 LYS A CA 1
ATOM 751 C C . LYS A 1 95 ? -35.066 11.842 38.641 1.00 85.94 95 LYS A C 1
ATOM 753 O O . LYS A 1 95 ? -34.227 10.965 38.845 1.00 85.94 95 LYS A O 1
ATOM 758 N N . THR A 1 96 ? -35.686 12.480 39.628 1.00 83.94 96 THR A N 1
ATOM 759 C CA . THR A 1 96 ? -35.420 12.210 41.045 1.00 83.94 96 THR A CA 1
ATOM 760 C C . THR A 1 96 ? -35.987 10.850 41.451 1.00 83.94 96 THR A C 1
ATOM 762 O O . THR A 1 96 ? -35.298 10.070 42.099 1.00 83.94 96 THR A O 1
ATOM 765 N N . ASN A 1 97 ? -37.180 10.493 40.977 1.00 88.50 97 ASN A N 1
ATOM 766 C CA . ASN A 1 97 ? -37.787 9.184 41.208 1.00 88.50 97 ASN A CA 1
ATOM 767 C C . ASN A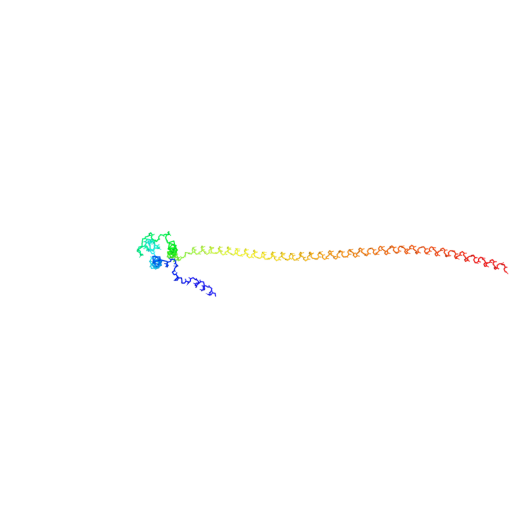 1 97 ? -36.991 8.041 40.563 1.00 88.50 97 ASN A C 1
ATOM 769 O O . ASN A 1 97 ? -36.892 6.970 41.164 1.00 88.50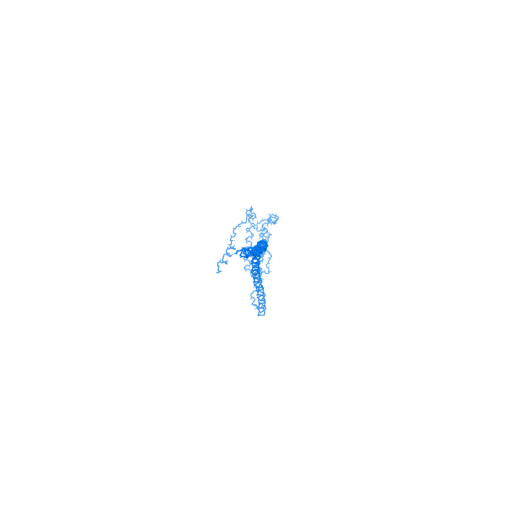 97 ASN A O 1
ATOM 773 N N . VAL A 1 98 ? -36.368 8.256 39.396 1.00 85.50 98 VAL A N 1
ATOM 774 C CA . VAL A 1 98 ? -35.426 7.281 38.812 1.00 85.50 98 VAL A CA 1
ATOM 775 C C . VAL A 1 98 ? -34.224 7.065 39.735 1.00 85.50 98 VAL A C 1
ATOM 777 O O . VAL A 1 98 ? -33.876 5.920 40.024 1.00 85.50 98 VAL A O 1
ATOM 780 N N . LYS A 1 99 ? -33.622 8.145 40.254 1.00 84.19 99 LYS A N 1
ATOM 781 C CA . LYS A 1 99 ? -32.494 8.049 41.198 1.00 84.19 99 LYS A CA 1
ATOM 782 C C . LYS A 1 99 ? -32.883 7.318 42.484 1.00 84.19 99 LYS A C 1
ATOM 784 O O . LYS A 1 99 ? -32.176 6.401 42.894 1.00 84.19 99 LYS A O 1
ATOM 789 N N . LEU A 1 100 ? -34.019 7.677 43.083 1.00 82.25 100 LEU A N 1
ATOM 790 C CA . LEU A 1 100 ? -34.537 7.038 44.297 1.00 82.25 100 LEU A CA 1
ATOM 791 C C . LEU A 1 100 ? -34.819 5.544 44.080 1.00 82.25 100 LEU A C 1
ATOM 793 O O . LEU A 1 100 ? -34.473 4.722 44.927 1.00 82.25 100 LEU A O 1
ATOM 797 N N . SER A 1 101 ? -35.371 5.179 42.920 1.00 82.94 101 SER A N 1
ATOM 798 C CA . SER A 1 101 ? -35.645 3.779 42.567 1.00 82.94 101 SER A CA 1
ATOM 799 C C . SER A 1 101 ? -34.351 2.972 42.404 1.00 82.94 101 SER A C 1
ATOM 801 O O . SER A 1 101 ? -34.243 1.881 42.957 1.00 82.94 101 SER A O 1
ATOM 803 N N . ALA A 1 102 ? -33.326 3.532 41.753 1.00 81.00 102 ALA A N 1
ATOM 804 C CA . ALA A 1 102 ? -32.008 2.898 41.672 1.00 81.00 102 ALA A CA 1
ATOM 805 C C . ALA A 1 102 ? -31.372 2.717 43.064 1.00 81.00 102 ALA A C 1
ATOM 807 O O . ALA A 1 102 ? -30.807 1.667 43.371 1.00 81.00 102 ALA A O 1
ATOM 808 N N . HIS A 1 103 ? -31.510 3.715 43.943 1.00 76.50 103 HIS A N 1
ATOM 809 C CA . HIS A 1 103 ? -31.016 3.640 45.319 1.00 76.50 103 HIS A CA 1
ATOM 810 C C . HIS A 1 103 ? -31.731 2.550 46.134 1.00 76.50 103 HIS A C 1
ATOM 812 O O . HIS A 1 103 ? -31.097 1.841 46.924 1.00 76.50 103 HIS A O 1
ATOM 818 N N . PHE A 1 104 ? -33.039 2.386 45.913 1.00 77.88 104 PHE A N 1
ATOM 819 C CA . PHE A 1 104 ? -33.842 1.311 46.488 1.00 77.88 104 PHE A CA 1
ATOM 820 C C . PHE A 1 104 ? -33.386 -0.066 45.986 1.00 77.88 104 PHE A C 1
ATOM 822 O O . PHE A 1 104 ? -33.126 -0.951 46.799 1.00 77.88 104 PHE A O 1
ATOM 829 N N . GLU A 1 105 ? -33.209 -0.243 44.675 1.00 78.06 105 GLU A N 1
ATOM 830 C CA . GLU A 1 105 ? -32.757 -1.508 44.081 1.00 78.06 105 GLU A CA 1
ATOM 831 C C . GLU A 1 105 ? -31.377 -1.928 44.597 1.00 78.06 105 GLU A C 1
ATOM 833 O O . GLU A 1 105 ? -31.192 -3.075 45.007 1.00 78.06 105 GLU A O 1
ATOM 838 N N . ILE A 1 106 ? -30.426 -0.993 44.678 1.00 72.94 106 ILE A N 1
ATOM 839 C CA . ILE A 1 106 ? -29.088 -1.246 45.230 1.00 72.94 106 ILE A CA 1
ATOM 840 C C . ILE A 1 106 ? -29.177 -1.699 46.695 1.00 72.94 106 ILE A C 1
ATOM 842 O O . ILE A 1 106 ? -28.486 -2.636 47.106 1.00 72.94 106 ILE A O 1
ATOM 846 N N . ASN A 1 107 ? -30.030 -1.059 47.499 1.00 69.00 107 ASN A N 1
ATOM 847 C CA . ASN A 1 107 ? -30.192 -1.402 48.912 1.00 69.00 107 ASN A CA 1
ATOM 848 C C . ASN A 1 107 ? -30.949 -2.722 49.133 1.00 69.00 107 ASN A C 1
ATOM 850 O O . ASN A 1 107 ? -30.622 -3.444 50.084 1.00 69.00 107 ASN A O 1
ATOM 854 N N . ALA A 1 108 ? -31.897 -3.062 48.257 1.00 67.38 108 ALA A N 1
ATOM 855 C CA . ALA A 1 108 ? -32.628 -4.327 48.266 1.00 67.38 108 ALA A CA 1
ATOM 856 C C . ALA A 1 108 ? -31.740 -5.509 47.824 1.00 67.38 108 ALA A C 1
ATOM 858 O O . ALA A 1 108 ? -31.721 -6.559 48.472 1.00 67.38 108 ALA A O 1
ATOM 859 N N . GLN A 1 109 ? -30.919 -5.325 46.783 1.00 63.25 109 GLN A N 1
ATOM 860 C CA . GLN A 1 109 ? -30.040 -6.363 46.224 1.00 63.25 109 GLN A CA 1
ATOM 861 C C . GLN A 1 109 ? -28.905 -6.802 47.159 1.00 63.25 109 GLN A C 1
ATOM 863 O O . GLN A 1 109 ? -28.383 -7.911 47.022 1.00 63.25 109 GLN A O 1
ATOM 868 N N . ARG A 1 110 ? -28.533 -5.995 48.160 1.00 60.06 110 ARG A N 1
ATOM 869 C CA . ARG A 1 110 ? -27.516 -6.376 49.158 1.00 60.06 110 ARG A CA 1
ATOM 870 C C . ARG A 1 110 ? -27.852 -7.683 49.914 1.00 60.06 110 ARG A C 1
ATOM 872 O O . ARG A 1 110 ? -26.926 -8.318 50.401 1.00 60.06 110 ARG A O 1
ATOM 879 N N . LYS A 1 111 ? -29.115 -8.157 49.951 1.00 54.69 111 LYS A N 1
ATOM 880 C CA . LYS A 1 111 ? -29.480 -9.493 50.493 1.00 54.69 111 LYS A CA 1
ATOM 881 C C . LYS A 1 111 ? -28.828 -10.666 49.729 1.00 54.69 111 LYS A C 1
ATOM 883 O O . LYS A 1 111 ? -28.643 -11.720 50.329 1.00 54.69 111 LYS A O 1
ATOM 888 N N . SER A 1 112 ? -28.473 -10.518 48.442 1.00 53.09 112 SER A N 1
ATOM 889 C CA . SER A 1 112 ? -27.871 -11.619 47.660 1.00 53.09 112 SER A CA 1
ATOM 890 C C . SER A 1 112 ? -26.340 -11.661 47.720 1.00 53.09 112 SER A C 1
ATOM 892 O O . SER A 1 112 ? -25.764 -12.739 47.602 1.00 53.09 112 SER A O 1
ATOM 894 N N . ARG A 1 113 ? -25.676 -10.519 47.957 1.00 53.84 113 ARG A N 1
ATOM 895 C CA . ARG A 1 113 ? -24.203 -10.425 48.000 1.00 53.84 113 ARG A CA 1
ATOM 896 C C . ARG A 1 113 ? -23.571 -10.964 49.285 1.00 53.84 113 ARG A C 1
ATOM 898 O O . ARG A 1 113 ? -22.437 -11.425 49.228 1.00 53.84 113 ARG A O 1
ATOM 905 N N . ASP A 1 114 ? -24.290 -10.956 50.406 1.00 54.88 114 ASP A N 1
ATOM 906 C CA . ASP A 1 114 ? -23.761 -11.449 51.690 1.00 54.88 114 ASP A CA 1
ATOM 907 C C . ASP A 1 114 ? -23.820 -12.985 51.822 1.00 54.88 114 ASP A C 1
ATOM 909 O O . ASP A 1 114 ? -23.313 -13.562 52.787 1.00 54.88 114 ASP A O 1
ATOM 913 N N . ARG A 1 115 ? -24.399 -13.688 50.838 1.00 65.50 115 ARG A N 1
ATOM 914 C CA . ARG A 1 115 ? -24.304 -15.147 50.763 1.00 65.50 115 ARG A CA 1
ATOM 915 C C . ARG A 1 115 ? -22.947 -15.494 50.150 1.00 65.50 115 ARG A C 1
ATOM 917 O O . ARG A 1 115 ? -22.720 -15.218 48.976 1.00 65.50 115 ARG A O 1
ATOM 924 N N . LYS A 1 116 ? -22.042 -16.105 50.929 1.00 67.88 116 LYS A N 1
ATOM 925 C CA . LYS A 1 116 ? -20.804 -16.679 50.372 1.00 67.88 116 LYS A CA 1
ATOM 926 C C . LYS A 1 116 ? -21.191 -17.600 49.204 1.00 67.88 116 LYS A C 1
ATOM 928 O O . LYS A 1 116 ? -21.970 -18.529 49.442 1.00 67.88 116 LYS A O 1
ATOM 933 N N . PRO A 1 117 ? -20.694 -17.346 47.981 1.00 66.12 117 PRO A N 1
ATOM 934 C CA . PRO A 1 117 ? -21.002 -18.191 46.839 1.00 66.12 117 PRO A CA 1
ATOM 935 C C . PRO A 1 117 ? -20.528 -19.614 47.130 1.00 66.12 117 PRO A C 1
ATOM 937 O O . PRO A 1 117 ? -19.494 -19.822 47.778 1.00 66.12 117 PRO A O 1
ATOM 940 N N . ARG A 1 118 ? -21.318 -20.601 46.709 1.00 75.81 118 ARG A N 1
ATOM 941 C CA . ARG A 1 118 ? -20.955 -22.011 46.898 1.00 75.81 118 ARG A CA 1
ATOM 942 C C . ARG A 1 118 ? -19.744 -22.349 46.027 1.00 75.81 118 ARG A C 1
ATOM 944 O O . ARG A 1 118 ? -19.503 -21.694 45.016 1.00 75.81 118 ARG A O 1
ATOM 951 N N . LYS A 1 119 ? -18.985 -23.380 46.412 1.00 84.69 119 LYS A N 1
ATOM 952 C CA . LYS A 1 119 ? -17.810 -23.843 45.653 1.00 84.69 119 LYS A CA 1
ATOM 953 C C . LYS A 1 119 ? -18.155 -24.069 44.172 1.00 84.69 119 LYS A C 1
ATOM 955 O O . LYS A 1 119 ? -17.426 -23.588 43.317 1.00 84.69 119 LYS A O 1
ATOM 960 N N . ASP A 1 120 ? -19.311 -24.669 43.903 1.00 82.38 120 ASP A N 1
ATOM 961 C CA . ASP A 1 120 ? -19.795 -24.961 42.549 1.00 82.38 120 ASP A CA 1
ATOM 962 C C . ASP A 1 120 ? -20.085 -23.683 41.733 1.00 82.38 120 ASP A C 1
ATOM 964 O O . ASP A 1 120 ? -19.799 -23.618 40.542 1.00 82.38 120 ASP A O 1
ATOM 968 N N . GLU A 1 121 ? -20.603 -22.628 42.375 1.00 82.50 121 GLU A N 1
ATOM 969 C CA . GLU A 1 121 ? -20.860 -21.328 41.732 1.00 82.50 121 GLU A CA 1
ATOM 970 C C . GLU A 1 121 ? -19.551 -20.586 41.425 1.00 82.50 121 GLU A C 1
ATOM 972 O O . GLU A 1 121 ? -19.427 -19.926 40.393 1.00 82.50 121 GLU A O 1
ATOM 977 N N . LEU A 1 122 ? -18.559 -20.701 42.315 1.00 82.81 122 LEU A N 1
ATOM 978 C CA . LEU A 1 122 ? -17.214 -20.163 42.099 1.00 82.81 122 LEU A CA 1
ATOM 979 C C . LEU A 1 122 ? -16.489 -20.899 40.971 1.00 82.81 122 LEU A C 1
ATOM 981 O O . LEU A 1 122 ? -15.829 -20.257 40.160 1.00 82.81 122 LEU A O 1
ATOM 985 N N . GLU A 1 123 ? -16.625 -22.220 40.907 1.00 88.50 123 GLU A N 1
ATOM 986 C CA . GLU A 1 123 ? -16.020 -23.056 39.871 1.00 88.50 123 GLU A CA 1
ATOM 987 C C . GLU A 1 123 ? -16.639 -22.761 38.499 1.00 88.50 123 GLU A C 1
ATOM 989 O O . GLU A 1 123 ? -15.910 -22.443 37.559 1.00 88.50 123 GLU A O 1
ATOM 994 N N . ALA A 1 124 ? -17.973 -22.680 38.417 1.00 90.06 124 ALA A N 1
ATOM 995 C CA . ALA A 1 124 ? -18.674 -22.264 37.202 1.00 90.06 124 ALA A CA 1
ATOM 996 C C . ALA A 1 124 ? -18.254 -20.860 36.733 1.00 90.06 124 ALA A C 1
ATOM 998 O O . ALA A 1 124 ? -18.034 -20.632 35.542 1.00 90.06 124 ALA A O 1
ATOM 999 N N . ARG A 1 125 ? -18.088 -19.914 37.667 1.00 86.69 125 ARG A N 1
ATOM 1000 C CA . ARG A 1 125 ? -17.645 -18.551 37.347 1.00 86.69 125 ARG A CA 1
ATOM 1001 C C . ARG A 1 125 ? -16.183 -18.503 36.909 1.00 86.69 125 ARG A C 1
ATOM 1003 O O . ARG A 1 125 ? -15.857 -17.754 35.994 1.00 86.69 125 ARG A O 1
ATOM 1010 N N . CYS A 1 126 ? -15.311 -19.296 37.526 1.00 90.12 126 CYS A N 1
ATOM 1011 C CA . CYS A 1 126 ? -13.926 -19.456 37.089 1.00 90.12 126 CYS A CA 1
ATOM 1012 C C . CYS A 1 126 ? -13.852 -20.021 35.669 1.00 90.12 126 CYS A C 1
ATOM 1014 O O . CYS A 1 126 ? -13.072 -19.521 34.863 1.00 90.12 126 CYS A O 1
ATOM 1016 N N . ASP A 1 127 ? -14.669 -21.018 35.342 1.00 92.62 127 ASP A N 1
ATOM 1017 C CA . ASP A 1 127 ? -14.699 -21.602 34.001 1.00 92.62 127 ASP A CA 1
ATOM 1018 C C . ASP A 1 127 ? -15.265 -20.636 32.962 1.00 92.62 127 ASP A C 1
ATOM 1020 O O . ASP A 1 127 ? -14.754 -20.558 31.843 1.00 92.62 127 ASP A O 1
ATOM 1024 N N . GLN A 1 128 ? -16.271 -19.845 33.334 1.00 93.12 128 GLN A N 1
ATOM 1025 C CA . GLN A 1 128 ? -16.805 -18.797 32.472 1.00 93.12 128 GLN A CA 1
ATOM 1026 C C . GLN A 1 128 ? -15.774 -17.692 32.214 1.00 93.12 128 GLN A C 1
ATOM 1028 O O . GLN A 1 128 ? -15.528 -17.345 31.063 1.00 93.12 128 GLN A O 1
ATOM 1033 N N . LEU A 1 129 ? -15.089 -17.219 33.259 1.00 93.19 129 LEU A N 1
ATOM 1034 C CA . LEU A 1 129 ? -14.019 -16.229 33.127 1.00 93.19 129 LEU A CA 1
ATOM 1035 C C . LEU A 1 129 ? -12.833 -16.764 32.317 1.00 93.19 129 LEU A C 1
ATOM 1037 O O . LEU A 1 129 ? -12.252 -16.026 31.528 1.00 93.19 129 LEU A O 1
ATOM 1041 N N . LYS A 1 130 ? -12.475 -18.046 32.461 1.00 94.81 130 LYS A N 1
ATOM 1042 C CA . LYS A 1 130 ? -11.446 -18.674 31.618 1.00 94.81 130 LYS A CA 1
ATOM 1043 C C . LYS A 1 130 ? -11.850 -18.659 30.147 1.00 94.81 130 LYS A C 1
ATOM 1045 O O . LYS A 1 130 ? -11.032 -18.280 29.318 1.00 94.81 130 LYS A O 1
ATOM 1050 N N . LYS A 1 131 ? -13.100 -19.017 29.828 1.00 95.06 131 LYS A N 1
ATOM 1051 C CA . LYS A 1 131 ? -13.619 -18.973 28.450 1.00 95.06 131 LYS A CA 1
ATOM 1052 C C . LYS A 1 131 ? -13.593 -17.559 27.879 1.00 95.06 131 LYS A C 1
ATOM 1054 O O . LYS A 1 131 ? -13.084 -17.378 26.779 1.00 95.06 131 LYS A O 1
ATOM 1059 N N . GLU A 1 132 ? -14.052 -16.566 28.638 1.00 94.56 132 GLU A N 1
ATOM 1060 C CA . GLU A 1 132 ? -14.008 -15.158 28.222 1.00 94.56 132 GLU A CA 1
ATOM 1061 C C . GLU A 1 132 ? -12.570 -14.680 27.983 1.00 94.56 132 GLU A C 1
ATOM 1063 O O . GLU A 1 132 ? -12.290 -14.024 26.982 1.00 94.56 132 GLU A O 1
ATOM 1068 N N . VAL A 1 133 ? -11.622 -15.048 28.851 1.00 95.12 133 VAL A N 1
ATOM 1069 C CA . VAL A 1 133 ? -10.198 -14.732 28.653 1.00 95.12 133 VAL A CA 1
ATOM 1070 C C . VAL A 1 133 ? -9.649 -15.408 27.396 1.00 95.12 133 VAL A C 1
ATOM 1072 O O . VAL A 1 133 ? -8.884 -14.789 26.658 1.00 95.12 133 VAL A O 1
ATOM 1075 N N . GLU A 1 134 ? -10.024 -16.658 27.130 1.00 95.00 134 GLU A N 1
ATOM 1076 C CA . GLU A 1 134 ? -9.626 -17.388 25.924 1.00 95.00 134 GLU A CA 1
ATOM 1077 C C . GLU A 1 134 ? -10.170 -16.710 24.654 1.00 95.00 134 GLU A C 1
ATOM 1079 O O . GLU A 1 134 ? -9.442 -16.538 23.675 1.00 95.00 134 GLU A O 1
ATOM 1084 N N . GLU A 1 135 ? -11.434 -16.285 24.672 1.00 95.19 135 GLU A N 1
ATOM 1085 C CA . GLU A 1 135 ? -12.079 -15.562 23.571 1.00 95.19 135 GLU A CA 1
ATOM 1086 C C . GLU A 1 135 ? -11.436 -14.194 23.340 1.00 95.19 135 GLU A C 1
ATOM 1088 O O . GLU A 1 135 ? -11.068 -13.871 22.208 1.00 95.19 135 GLU A O 1
ATOM 1093 N N . LEU A 1 136 ? -11.200 -13.426 24.406 1.00 95.19 136 LEU A N 1
ATOM 1094 C CA . LEU A 1 136 ? -10.499 -12.143 24.334 1.00 95.19 136 LEU A CA 1
ATOM 1095 C C . LEU A 1 136 ? -9.069 -12.304 23.810 1.00 95.19 136 LEU A C 1
ATOM 1097 O O . LEU A 1 136 ? -8.612 -11.487 23.011 1.00 95.19 136 LEU A O 1
ATOM 1101 N N . ARG A 1 137 ? -8.362 -13.370 24.204 1.00 93.69 137 ARG A N 1
ATOM 1102 C CA . ARG A 1 137 ? -7.035 -13.692 23.661 1.00 93.69 137 ARG A CA 1
ATOM 1103 C C . ARG A 1 137 ? -7.099 -13.998 22.173 1.00 93.69 137 ARG A C 1
ATOM 1105 O O . ARG A 1 137 ? -6.295 -13.448 21.426 1.00 93.69 137 ARG A O 1
ATOM 1112 N N . LYS A 1 138 ? -8.045 -14.830 21.730 1.00 94.00 138 LYS A N 1
ATOM 1113 C CA . LYS A 1 138 ? -8.231 -15.147 20.304 1.00 94.00 138 LYS A CA 1
ATOM 1114 C C . LYS A 1 138 ? -8.532 -13.894 19.487 1.00 94.00 138 LYS A C 1
ATOM 1116 O O . LYS A 1 138 ? -7.890 -13.681 18.464 1.00 94.00 138 LYS A O 1
ATOM 1121 N N . LEU A 1 139 ? -9.441 -13.045 19.967 1.00 94.56 139 LEU A N 1
ATOM 1122 C CA . LEU A 1 139 ? -9.762 -11.767 19.329 1.00 94.56 139 LEU A CA 1
ATOM 1123 C C . LEU A 1 139 ? -8.539 -10.851 19.256 1.00 94.56 139 LEU A C 1
ATOM 1125 O O . LEU A 1 139 ? -8.254 -10.288 18.202 1.00 94.56 139 LEU A O 1
ATOM 1129 N N . LYS A 1 140 ? -7.776 -10.734 20.350 1.00 94.50 140 LYS A N 1
ATOM 1130 C CA . LYS A 1 140 ? -6.584 -9.882 20.377 1.00 94.50 140 LYS A CA 1
ATOM 1131 C C . LYS A 1 140 ? -5.487 -10.389 19.444 1.00 94.50 140 LYS A C 1
ATOM 1133 O O . LYS A 1 140 ? -4.854 -9.583 18.773 1.00 94.50 140 LYS A O 1
ATOM 1138 N N . ILE A 1 141 ? -5.273 -11.703 19.386 1.00 94.81 141 ILE A N 1
ATOM 1139 C CA . ILE A 1 141 ? -4.333 -12.322 18.445 1.00 94.81 141 ILE A CA 1
ATOM 1140 C C . ILE A 1 141 ? -4.792 -12.076 17.004 1.00 94.81 141 ILE A C 1
ATOM 1142 O O . ILE A 1 141 ? -3.972 -11.685 16.182 1.00 94.81 141 ILE A O 1
ATOM 1146 N N . GLY A 1 142 ? -6.087 -12.238 16.711 1.00 92.88 142 GLY A N 1
ATOM 1147 C CA . GLY A 1 142 ? -6.658 -11.932 15.397 1.00 92.88 142 GLY A CA 1
ATOM 1148 C C . GLY A 1 142 ? -6.394 -10.487 14.967 1.00 92.88 142 GLY A C 1
ATOM 1149 O O . GLY A 1 142 ? -5.852 -10.272 13.888 1.00 92.88 142 GLY A O 1
ATOM 1150 N N . SER A 1 143 ? -6.662 -9.516 15.850 1.00 93.00 143 SER A N 1
ATOM 1151 C CA . SER A 1 143 ? -6.376 -8.097 15.580 1.00 93.00 143 SER A CA 1
ATOM 1152 C C . SER A 1 143 ? -4.890 -7.853 15.315 1.00 93.00 143 SER A C 1
ATOM 1154 O O . SER A 1 143 ? -4.548 -7.183 14.351 1.00 93.00 143 SER A O 1
ATOM 1156 N N . LEU A 1 144 ? -3.992 -8.417 16.130 1.00 93.38 144 LEU A N 1
ATOM 1157 C CA . LEU A 1 144 ? -2.549 -8.234 15.941 1.00 93.38 144 LEU A CA 1
ATOM 1158 C C . LEU A 1 144 ? -2.058 -8.829 14.616 1.00 93.38 144 LEU A C 1
ATOM 1160 O O . LEU A 1 144 ? -1.151 -8.281 13.995 1.00 93.38 144 LEU A O 1
ATOM 1164 N N . ILE A 1 145 ? -2.647 -9.946 14.186 1.00 90.94 145 ILE A N 1
ATOM 1165 C CA . ILE A 1 145 ? -2.344 -10.573 12.900 1.00 90.94 145 ILE A CA 1
ATOM 1166 C C . ILE A 1 145 ? -2.836 -9.691 11.743 1.00 90.94 145 ILE A C 1
ATOM 1168 O O . ILE A 1 145 ? -2.083 -9.474 10.796 1.00 90.94 145 ILE A O 1
ATOM 1172 N N . GLU A 1 146 ? -4.053 -9.151 11.816 1.00 88.38 146 GLU A N 1
ATOM 1173 C CA . GLU A 1 146 ? -4.583 -8.218 10.809 1.00 88.38 146 GLU A CA 1
ATOM 1174 C C . GLU A 1 146 ? -3.765 -6.922 10.726 1.00 88.38 146 GLU A C 1
ATOM 1176 O O . GLU A 1 146 ? -3.422 -6.482 9.626 1.00 88.38 146 GLU A O 1
ATOM 1181 N N . ASP A 1 147 ? -3.382 -6.346 11.865 1.00 87.56 147 ASP A N 1
ATOM 1182 C CA . ASP A 1 147 ? -2.518 -5.163 11.933 1.00 87.56 147 ASP A CA 1
ATOM 1183 C C . ASP A 1 147 ? -1.138 -5.456 11.314 1.00 87.56 147 ASP A C 1
ATOM 1185 O O . ASP A 1 147 ? -0.609 -4.672 10.523 1.00 87.56 147 ASP A O 1
ATOM 1189 N N . PHE A 1 148 ? -0.563 -6.627 11.607 1.00 88.19 148 PHE A N 1
ATOM 1190 C CA . PHE A 1 148 ? 0.710 -7.053 11.026 1.00 88.19 148 PHE A CA 1
ATOM 1191 C C . PHE A 1 148 ? 0.615 -7.248 9.511 1.00 88.19 148 PHE A C 1
ATOM 1193 O O . PHE A 1 148 ? 1.477 -6.765 8.774 1.00 88.19 148 PHE A O 1
ATOM 1200 N N . PHE A 1 149 ? -0.424 -7.936 9.028 1.00 81.88 149 PHE A N 1
ATOM 1201 C CA . PHE A 1 149 ? -0.613 -8.155 7.597 1.00 81.88 149 PHE A CA 1
ATOM 1202 C C . PHE A 1 149 ? -0.899 -6.851 6.863 1.00 81.88 149 PHE A C 1
ATOM 1204 O O . PHE A 1 149 ? -0.293 -6.618 5.825 1.00 81.88 149 PHE A O 1
ATOM 1211 N N . SER A 1 150 ? -1.752 -5.976 7.387 1.00 82.44 150 SER A N 1
ATOM 1212 C CA . SER A 1 150 ? -2.031 -4.683 6.754 1.00 82.44 150 SER A CA 1
ATOM 1213 C C . SER A 1 150 ? -0.782 -3.795 6.680 1.00 82.44 150 SER A C 1
ATOM 1215 O O . SER A 1 150 ? -0.520 -3.209 5.627 1.00 82.44 150 SER A O 1
ATOM 1217 N N . SER A 1 151 ? 0.046 -3.775 7.730 1.00 85.56 151 SER A N 1
ATOM 1218 C CA . SER A 1 151 ? 1.327 -3.059 7.732 1.00 85.56 151 SER A CA 1
ATOM 1219 C C . SER A 1 151 ? 2.320 -3.640 6.718 1.00 85.56 151 SER A C 1
ATOM 1221 O O . SER A 1 151 ? 2.814 -2.912 5.857 1.00 85.56 151 SER A O 1
ATOM 1223 N N . ASN A 1 152 ? 2.583 -4.951 6.764 1.00 83.62 152 ASN A N 1
ATOM 1224 C CA . ASN A 1 152 ? 3.557 -5.592 5.871 1.00 83.62 152 ASN A CA 1
ATOM 1225 C C . ASN A 1 152 ? 3.107 -5.614 4.407 1.00 83.62 152 ASN A C 1
ATOM 1227 O O . ASN A 1 152 ? 3.923 -5.416 3.510 1.00 83.62 152 ASN A O 1
ATOM 1231 N N . ILE A 1 153 ? 1.816 -5.844 4.145 1.00 79.81 153 ILE A N 1
ATOM 1232 C CA . ILE A 1 153 ? 1.269 -5.814 2.784 1.00 79.81 153 ILE A CA 1
ATOM 1233 C C . ILE A 1 153 ? 1.416 -4.405 2.210 1.00 79.81 153 ILE A C 1
ATOM 1235 O O . ILE A 1 153 ? 1.856 -4.265 1.072 1.00 79.81 153 ILE A O 1
ATOM 1239 N N . SER A 1 154 ? 1.121 -3.366 2.994 1.00 83.75 154 SER A N 1
ATOM 1240 C CA . SER A 1 154 ? 1.302 -1.974 2.570 1.00 83.75 154 SER A CA 1
ATOM 1241 C C . SER A 1 154 ? 2.776 -1.638 2.295 1.00 83.75 154 SER A C 1
ATOM 1243 O O . SER A 1 154 ? 3.087 -0.975 1.302 1.00 83.75 154 SER A O 1
ATOM 1245 N N . GLU A 1 155 ? 3.707 -2.111 3.127 1.00 87.69 155 GLU A N 1
ATOM 1246 C CA . GLU A 1 155 ? 5.144 -1.904 2.908 1.00 87.69 155 GLU A CA 1
ATOM 1247 C C . GLU A 1 155 ? 5.666 -2.623 1.661 1.00 87.69 155 GLU A C 1
ATOM 1249 O O . GLU A 1 155 ? 6.356 -2.005 0.846 1.00 87.69 155 GLU A O 1
ATOM 1254 N N . GLU A 1 156 ? 5.311 -3.894 1.459 1.00 89.06 156 GLU A N 1
ATOM 1255 C CA . GLU A 1 156 ? 5.754 -4.643 0.281 1.00 89.06 156 GLU A CA 1
ATOM 1256 C C . GLU A 1 156 ? 5.115 -4.089 -0.999 1.00 89.06 156 GLU A C 1
ATOM 1258 O O . GLU A 1 156 ? 5.800 -3.943 -2.011 1.00 89.06 156 GLU A O 1
ATOM 1263 N N . GLN A 1 157 ? 3.844 -3.675 -0.959 1.00 87.12 157 GLN A N 1
ATOM 1264 C CA . GLN A 1 157 ? 3.209 -2.962 -2.072 1.00 87.12 157 GLN A CA 1
ATOM 1265 C C . GLN A 1 157 ? 3.961 -1.672 -2.409 1.00 87.12 157 GLN A C 1
ATOM 1267 O O . GLN A 1 157 ? 4.283 -1.440 -3.573 1.00 87.12 157 GLN A O 1
ATOM 1272 N N . ARG A 1 158 ? 4.314 -0.861 -1.404 1.00 88.19 158 ARG A N 1
ATOM 1273 C CA . ARG A 1 158 ? 5.100 0.364 -1.608 1.00 88.19 158 ARG A CA 1
ATOM 1274 C C . ARG A 1 158 ? 6.478 0.057 -2.194 1.00 88.19 158 ARG A C 1
ATOM 1276 O O . ARG A 1 158 ? 6.931 0.739 -3.111 1.00 88.19 158 ARG A O 1
ATOM 1283 N N . ARG A 1 159 ? 7.136 -0.999 -1.712 1.00 93.56 159 ARG A N 1
ATOM 1284 C CA . ARG A 1 159 ? 8.431 -1.452 -2.230 1.00 93.56 159 ARG A CA 1
ATOM 1285 C C . ARG A 1 159 ? 8.336 -1.903 -3.686 1.00 93.56 159 ARG A C 1
ATOM 1287 O O . ARG A 1 159 ? 9.228 -1.588 -4.474 1.00 93.56 159 ARG A O 1
ATOM 1294 N N . LEU A 1 160 ? 7.286 -2.638 -4.045 1.00 93.44 160 LEU A N 1
ATOM 1295 C CA . LEU A 1 160 ? 7.040 -3.088 -5.413 1.00 93.44 160 LEU A CA 1
ATOM 1296 C C . LEU A 1 160 ? 6.748 -1.913 -6.344 1.00 93.44 160 LEU A C 1
ATOM 1298 O O . LEU A 1 160 ? 7.330 -1.871 -7.423 1.00 93.44 160 LEU A O 1
ATOM 1302 N N . VAL A 1 161 ? 5.933 -0.942 -5.918 1.00 92.50 161 VAL A N 1
ATOM 1303 C CA . VAL A 1 161 ? 5.676 0.294 -6.679 1.00 92.50 161 VAL A CA 1
ATOM 1304 C C . VAL A 1 161 ? 6.981 1.039 -6.950 1.00 92.50 161 VAL A C 1
ATOM 1306 O O . VAL A 1 161 ? 7.286 1.298 -8.110 1.00 92.50 161 VAL A O 1
ATOM 1309 N N . ASN A 1 162 ? 7.814 1.258 -5.928 1.00 93.94 162 ASN A N 1
ATOM 1310 C CA . ASN A 1 162 ? 9.113 1.916 -6.104 1.00 93.94 162 ASN A CA 1
ATOM 1311 C C . ASN A 1 162 ? 10.018 1.162 -7.094 1.00 93.94 162 ASN A C 1
ATOM 1313 O O . ASN A 1 162 ? 10.664 1.775 -7.940 1.00 93.94 162 ASN A O 1
ATOM 1317 N N . LYS A 1 163 ? 10.070 -0.178 -7.027 1.00 95.69 163 LYS A N 1
ATOM 1318 C CA . LYS A 1 163 ? 10.829 -0.983 -8.004 1.00 95.69 163 LYS A CA 1
ATOM 1319 C C . LYS A 1 163 ? 10.281 -0.824 -9.422 1.00 95.69 163 LYS A C 1
ATOM 1321 O O . LYS A 1 163 ? 11.059 -0.805 -10.371 1.00 95.69 163 LYS A O 1
ATOM 1326 N N . LEU A 1 164 ? 8.961 -0.736 -9.565 1.00 94.81 164 LEU A N 1
ATOM 1327 C CA . LEU A 1 164 ? 8.290 -0.573 -10.851 1.00 94.81 164 LEU A CA 1
ATOM 1328 C C . LEU A 1 164 ? 8.592 0.804 -11.452 1.00 94.81 164 LEU A C 1
ATOM 1330 O O . LEU A 1 164 ? 8.925 0.887 -12.630 1.00 94.81 164 LEU A O 1
ATOM 1334 N N . GLU A 1 165 ? 8.556 1.861 -10.643 1.00 93.69 165 GLU A N 1
ATOM 1335 C CA . GLU A 1 165 ? 8.917 3.222 -11.054 1.00 93.69 165 GLU A CA 1
ATOM 1336 C C . GLU A 1 165 ? 10.380 3.315 -11.500 1.00 93.69 165 GLU A C 1
ATOM 1338 O O . GLU A 1 165 ? 10.664 3.850 -12.572 1.00 93.69 165 GLU A O 1
ATOM 1343 N N . VAL A 1 166 ? 11.305 2.725 -10.733 1.00 96.38 166 VAL A N 1
ATOM 1344 C CA . VAL A 1 166 ? 12.724 2.650 -11.116 1.00 96.38 166 VAL A CA 1
ATOM 1345 C C . VAL A 1 166 ? 12.887 1.889 -12.433 1.00 96.38 166 VAL A C 1
ATOM 1347 O O . VAL A 1 166 ? 13.525 2.387 -13.355 1.00 96.38 166 VAL A O 1
ATOM 1350 N N . ALA A 1 167 ? 12.245 0.727 -12.581 1.00 95.31 167 ALA A N 1
ATOM 1351 C CA . ALA A 1 167 ? 12.315 -0.047 -13.818 1.00 95.31 167 ALA A CA 1
ATOM 1352 C C . ALA A 1 167 ? 11.714 0.701 -15.025 1.00 95.31 167 ALA A C 1
ATOM 1354 O O . ALA A 1 167 ? 12.218 0.582 -16.142 1.00 95.31 167 ALA A O 1
ATOM 1355 N N . GLN A 1 168 ? 10.650 1.484 -14.825 1.00 96.25 168 GLN A N 1
ATOM 1356 C CA . GLN A 1 168 ? 10.071 2.338 -15.866 1.00 96.25 168 GLN A CA 1
ATOM 1357 C C . GLN A 1 168 ? 11.023 3.466 -16.271 1.00 96.25 168 GLN A C 1
ATOM 1359 O O . GLN A 1 168 ? 11.154 3.750 -17.466 1.00 96.25 168 GLN A O 1
ATOM 1364 N N . HIS A 1 169 ? 11.692 4.085 -15.298 1.00 96.69 169 HIS A N 1
ATOM 1365 C CA . HIS A 1 169 ? 12.706 5.103 -15.545 1.00 96.69 169 HIS A CA 1
ATOM 1366 C C . HIS A 1 169 ? 13.884 4.530 -16.341 1.00 96.69 169 HIS A C 1
ATOM 1368 O O . HIS A 1 169 ? 14.217 5.051 -17.407 1.00 96.69 169 HIS A O 1
ATOM 1374 N N . ASP A 1 170 ? 14.438 3.400 -15.899 1.00 96.44 170 ASP A N 1
ATOM 1375 C CA . ASP A 1 170 ? 15.533 2.710 -16.586 1.00 96.44 170 ASP A CA 1
ATOM 1376 C C . ASP A 1 170 ? 15.142 2.336 -18.019 1.00 96.44 170 ASP A C 1
ATOM 1378 O O . ASP A 1 170 ? 15.892 2.575 -18.965 1.00 96.44 170 ASP A O 1
ATOM 1382 N N . LEU A 1 171 ? 13.936 1.796 -18.218 1.00 96.25 171 LEU A N 1
ATOM 1383 C CA . LEU A 1 171 ? 13.434 1.442 -19.545 1.00 96.25 171 LEU A CA 1
ATOM 1384 C C . LEU A 1 171 ? 13.338 2.666 -20.464 1.00 96.25 171 LEU A C 1
ATOM 1386 O O . LEU A 1 171 ? 13.642 2.562 -21.657 1.00 96.25 171 LEU A O 1
ATOM 1390 N N . LYS A 1 172 ? 12.940 3.826 -19.932 1.00 97.06 172 LYS A N 1
ATOM 1391 C CA . LYS A 1 172 ? 12.928 5.085 -20.684 1.00 97.06 172 LYS A CA 1
ATOM 1392 C C . LYS A 1 172 ? 14.346 5.502 -21.079 1.00 97.06 172 LYS A C 1
ATOM 1394 O O . LYS A 1 172 ? 14.573 5.772 -22.258 1.00 97.06 172 LYS A O 1
ATOM 1399 N N . GLU A 1 173 ? 15.303 5.467 -20.151 1.00 96.69 173 GLU A N 1
ATOM 1400 C CA . GLU A 1 173 ? 16.706 5.765 -20.460 1.00 96.69 173 GLU A CA 1
ATOM 1401 C C . GLU A 1 173 ? 17.287 4.819 -21.517 1.00 96.69 173 GLU A C 1
ATOM 1403 O O . GLU A 1 173 ? 17.976 5.257 -22.438 1.00 96.69 173 GLU A O 1
ATOM 1408 N N . TYR A 1 174 ? 17.015 3.514 -21.411 1.00 96.69 174 TYR A N 1
ATOM 1409 C CA . TYR A 1 174 ? 17.485 2.532 -22.388 1.00 96.69 174 TYR A CA 1
ATOM 1410 C C . TYR A 1 174 ? 16.900 2.786 -23.777 1.00 96.69 174 TYR A C 1
ATOM 1412 O O . TYR A 1 174 ? 17.617 2.653 -24.770 1.00 96.69 174 TYR A O 1
ATOM 1420 N N . LYS A 1 175 ? 15.628 3.194 -23.869 1.00 96.62 175 LYS A N 1
ATOM 1421 C CA . LYS A 1 175 ? 15.011 3.579 -25.146 1.00 96.62 175 LYS A CA 1
ATOM 1422 C C . LYS A 1 175 ? 15.675 4.810 -25.753 1.00 96.62 175 LYS A C 1
ATOM 1424 O O . LYS A 1 175 ? 15.968 4.794 -26.946 1.00 96.62 175 LYS A O 1
ATOM 1429 N N . GLU A 1 176 ? 15.948 5.839 -24.956 1.00 97.06 176 GLU A N 1
ATOM 1430 C CA . GLU A 1 176 ? 16.645 7.045 -25.423 1.00 97.06 176 GLU A CA 1
ATOM 1431 C C . GLU A 1 176 ? 18.079 6.728 -25.876 1.00 97.06 176 GLU A C 1
ATOM 1433 O O . GLU A 1 176 ? 18.484 7.110 -26.976 1.00 97.06 176 GLU A O 1
ATOM 1438 N N . LYS A 1 177 ? 18.831 5.946 -25.089 1.00 96.69 177 LYS A N 1
ATOM 1439 C CA . LYS A 1 177 ? 20.181 5.485 -25.460 1.00 96.69 177 LYS A CA 1
ATOM 1440 C C . LYS A 1 177 ? 20.160 4.665 -26.752 1.00 96.69 177 LYS A C 1
ATOM 1442 O O . LYS A 1 177 ? 20.970 4.918 -27.642 1.00 96.69 177 LYS A O 1
ATOM 1447 N N . SER A 1 178 ? 19.219 3.730 -26.885 1.00 96.00 178 SER A N 1
ATOM 1448 C CA . SER A 1 178 ? 19.062 2.907 -28.090 1.00 96.00 178 SER A CA 1
ATOM 1449 C C . SER A 1 178 ? 18.702 3.748 -29.316 1.00 96.00 178 SER A C 1
ATOM 1451 O O . SER A 1 178 ? 19.261 3.540 -30.392 1.00 96.00 178 SER A O 1
ATOM 1453 N N . PHE A 1 179 ? 17.821 4.740 -29.164 1.00 97.06 179 PHE A N 1
ATOM 1454 C CA . PHE A 1 179 ? 17.485 5.674 -30.235 1.00 97.06 179 PHE A CA 1
ATOM 1455 C C . PHE A 1 179 ? 18.718 6.457 -30.711 1.00 97.06 179 PHE A C 1
ATOM 1457 O O . PHE A 1 179 ? 19.014 6.466 -31.906 1.00 97.06 179 PHE A O 1
ATOM 1464 N N . ASN A 1 180 ? 19.492 7.025 -29.781 1.00 96.69 180 ASN A N 1
ATOM 1465 C CA . ASN A 1 180 ? 20.710 7.777 -30.098 1.00 96.69 180 ASN A CA 1
ATOM 1466 C C . ASN A 1 180 ? 21.776 6.902 -30.779 1.00 96.69 180 ASN A C 1
ATOM 1468 O O . ASN A 1 180 ? 22.416 7.321 -31.747 1.00 96.69 180 ASN A O 1
ATOM 1472 N N . GLN A 1 181 ? 21.953 5.664 -30.308 1.00 96.31 181 GLN A N 1
ATOM 1473 C CA . GLN A 1 181 ? 22.847 4.693 -30.941 1.00 96.31 181 GLN A CA 1
ATOM 1474 C C . GLN A 1 181 ? 22.392 4.351 -32.363 1.00 96.31 181 GLN A C 1
ATOM 1476 O O . GLN A 1 181 ? 23.217 4.330 -33.272 1.00 96.31 181 GLN A O 1
ATOM 1481 N N . ASN A 1 182 ? 21.091 4.149 -32.584 1.00 96.62 182 ASN A N 1
ATOM 1482 C CA . ASN A 1 182 ? 20.548 3.872 -33.913 1.00 96.62 182 ASN A CA 1
ATOM 1483 C C . ASN A 1 182 ? 20.736 5.049 -34.878 1.00 96.62 182 ASN A C 1
ATOM 1485 O O . ASN A 1 182 ? 21.101 4.832 -36.033 1.00 96.62 182 ASN A O 1
ATOM 1489 N N . GLU A 1 183 ? 20.543 6.288 -34.423 1.00 97.25 183 GLU A N 1
ATOM 1490 C CA . GLU A 1 183 ? 20.843 7.481 -35.227 1.00 97.25 183 GLU A CA 1
ATOM 1491 C C . GLU A 1 183 ? 22.338 7.573 -35.573 1.00 97.25 183 GLU A C 1
ATOM 1493 O O . GLU A 1 183 ? 22.701 7.821 -36.726 1.00 97.25 183 GLU A O 1
ATOM 1498 N N . THR A 1 184 ? 23.215 7.266 -34.614 1.00 96.56 184 THR A N 1
ATOM 1499 C CA . THR A 1 184 ? 24.669 7.229 -34.841 1.00 96.56 184 THR A CA 1
ATOM 1500 C C . THR A 1 184 ? 25.044 6.161 -35.871 1.00 96.56 184 THR A C 1
ATOM 1502 O O . THR A 1 184 ? 25.791 6.442 -36.807 1.00 96.56 184 THR A O 1
ATOM 1505 N N . ILE A 1 185 ? 24.479 4.955 -35.755 1.00 96.38 185 ILE A N 1
ATOM 1506 C CA . ILE A 1 185 ? 24.689 3.860 -36.711 1.00 96.38 185 ILE A CA 1
ATOM 1507 C C . ILE A 1 185 ? 24.220 4.270 -38.109 1.00 96.38 185 ILE A C 1
ATOM 1509 O O . ILE A 1 185 ? 24.962 4.090 -39.072 1.00 96.38 185 ILE A O 1
ATOM 1513 N N . ARG A 1 186 ? 23.032 4.875 -38.243 1.00 96.88 186 ARG A N 1
ATOM 1514 C CA . ARG A 1 186 ? 22.530 5.362 -39.542 1.00 96.88 186 ARG A CA 1
ATOM 1515 C C . ARG A 1 186 ? 23.460 6.398 -40.165 1.00 96.88 186 ARG A C 1
ATOM 1517 O O . ARG A 1 186 ? 23.684 6.358 -41.373 1.00 96.88 186 ARG A O 1
ATOM 1524 N N . SER A 1 187 ? 23.987 7.319 -39.361 1.00 96.81 187 SER A N 1
ATOM 1525 C CA . SER A 1 187 ? 24.944 8.325 -39.827 1.00 96.81 187 SER A CA 1
ATOM 1526 C C . SER A 1 187 ? 26.236 7.676 -40.336 1.00 96.81 187 SER A C 1
ATOM 1528 O O . SER A 1 187 ? 26.666 7.942 -41.459 1.00 96.81 187 SER A O 1
ATOM 1530 N N . LEU A 1 188 ? 26.798 6.738 -39.566 1.00 96.75 188 LEU A N 1
ATOM 1531 C CA . LEU A 1 188 ? 28.005 5.997 -39.946 1.00 96.75 188 LEU A CA 1
ATOM 1532 C C . LEU A 1 188 ? 27.798 5.128 -41.193 1.00 96.75 188 LEU A C 1
ATOM 1534 O O . LEU A 1 188 ? 28.688 5.057 -42.039 1.00 96.75 188 LEU A O 1
ATOM 1538 N N . MET A 1 189 ? 26.627 4.502 -41.349 1.00 96.62 189 MET A N 1
ATOM 1539 C CA . MET A 1 189 ? 26.279 3.755 -42.562 1.00 96.62 189 MET A CA 1
ATOM 1540 C C . MET A 1 189 ? 26.274 4.666 -43.790 1.00 96.62 189 MET A C 1
ATOM 1542 O O . MET A 1 189 ? 26.943 4.356 -44.771 1.00 96.62 189 MET A O 1
ATOM 1546 N N . LYS A 1 190 ? 25.614 5.832 -43.713 1.00 96.81 190 LYS A N 1
ATOM 1547 C CA . LYS A 1 190 ? 25.622 6.821 -44.804 1.00 96.81 190 LYS A CA 1
ATOM 1548 C C . LYS A 1 190 ? 27.040 7.267 -45.153 1.00 96.81 190 LYS A C 1
ATOM 1550 O O . LYS A 1 190 ? 27.380 7.351 -46.329 1.00 96.81 190 LYS A O 1
ATOM 1555 N N . GLN A 1 191 ? 27.872 7.537 -44.148 1.00 96.62 191 GLN A N 1
ATOM 1556 C CA . GLN A 1 191 ? 29.267 7.915 -44.370 1.00 96.62 191 GLN A CA 1
ATOM 1557 C C . GLN A 1 191 ? 30.055 6.785 -45.044 1.00 96.62 191 GLN A C 1
ATOM 1559 O O . GLN A 1 191 ? 30.809 7.038 -45.981 1.00 96.62 191 GLN A O 1
ATOM 1564 N N . THR A 1 192 ? 29.839 5.540 -44.616 1.00 96.81 192 THR A N 1
ATOM 1565 C CA . THR A 1 192 ? 30.473 4.354 -45.207 1.00 96.81 192 THR A CA 1
ATOM 1566 C C . THR A 1 192 ? 30.068 4.175 -46.669 1.00 96.81 192 THR A C 1
ATOM 1568 O O . THR A 1 192 ? 30.928 3.907 -47.506 1.00 96.81 192 THR A O 1
ATOM 1571 N N . ASP A 1 193 ? 28.792 4.380 -47.002 1.00 96.81 193 ASP A N 1
ATOM 1572 C CA . ASP A 1 193 ? 28.302 4.316 -48.381 1.00 96.81 193 ASP A CA 1
ATOM 1573 C C . ASP A 1 193 ? 28.942 5.403 -49.255 1.00 96.81 193 ASP A C 1
ATOM 1575 O O . ASP A 1 193 ? 29.429 5.111 -50.350 1.00 96.81 193 ASP A O 1
ATOM 1579 N N . VAL A 1 194 ? 29.039 6.639 -48.749 1.00 97.19 194 VAL A N 1
ATOM 1580 C CA . VAL A 1 194 ? 29.744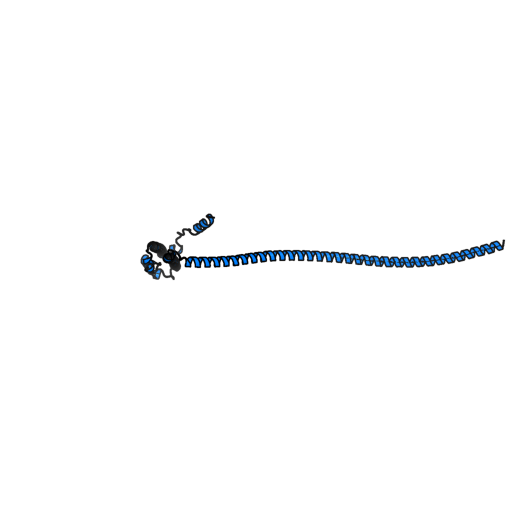 7.732 -49.440 1.00 97.19 194 VAL A CA 1
ATOM 1581 C C . VAL A 1 194 ? 31.210 7.362 -49.674 1.00 97.19 194 VAL A C 1
ATOM 1583 O O . VAL A 1 194 ? 31.670 7.392 -50.816 1.00 97.19 194 VAL A O 1
ATOM 1586 N N . SER A 1 195 ? 31.939 6.934 -48.642 1.00 96.38 195 SER A N 1
ATOM 1587 C CA . SER A 1 195 ? 33.341 6.520 -48.786 1.00 96.38 195 SER A CA 1
ATOM 1588 C C . SER A 1 195 ? 33.508 5.346 -49.755 1.00 96.38 195 SER A C 1
ATOM 1590 O O . SER A 1 195 ? 34.458 5.324 -50.536 1.00 96.38 195 SER A O 1
ATOM 1592 N N . ARG A 1 196 ? 32.569 4.393 -49.777 1.00 96.81 196 ARG A N 1
ATOM 1593 C CA . ARG A 1 196 ? 32.569 3.278 -50.733 1.00 96.81 196 ARG A CA 1
ATOM 1594 C C . ARG A 1 196 ? 32.405 3.763 -52.173 1.00 96.81 196 ARG A C 1
ATOM 1596 O O . ARG A 1 196 ? 33.122 3.282 -53.049 1.00 96.81 196 ARG A O 1
ATOM 1603 N N . THR A 1 197 ? 31.497 4.707 -52.429 1.00 96.50 197 THR A N 1
ATOM 1604 C CA . THR A 1 197 ? 31.323 5.283 -53.776 1.00 96.50 197 THR A CA 1
ATOM 1605 C C . THR A 1 197 ? 32.560 6.052 -54.235 1.00 96.50 197 THR A C 1
ATOM 1607 O O . THR A 1 197 ? 32.994 5.875 -55.371 1.00 96.50 197 THR A O 1
ATOM 1610 N N . GLN A 1 198 ? 33.187 6.823 -53.341 1.00 96.25 198 GLN A N 1
ATOM 1611 C CA . GLN A 1 198 ? 34.437 7.532 -53.626 1.00 96.25 198 GLN A CA 1
ATOM 1612 C C . GLN A 1 198 ? 35.580 6.561 -53.942 1.00 96.25 198 GLN A C 1
ATOM 1614 O O . GLN A 1 198 ? 36.270 6.735 -54.942 1.00 96.25 198 GLN A O 1
ATOM 1619 N N . LEU A 1 199 ? 35.747 5.497 -53.148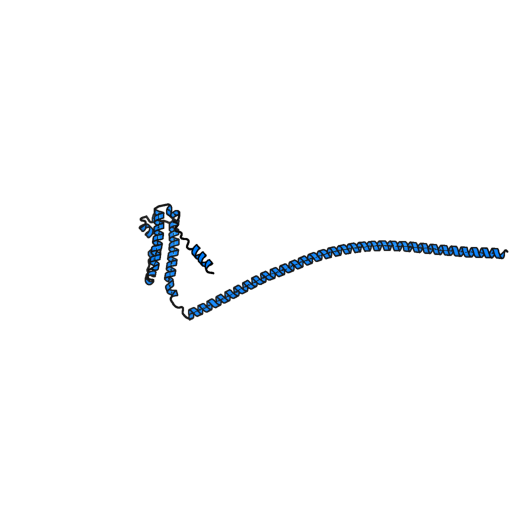 1.00 96.81 199 LEU A N 1
ATOM 1620 C CA . LEU A 1 199 ? 36.748 4.459 -53.415 1.00 96.81 199 LEU A CA 1
ATOM 1621 C C . LEU A 1 199 ? 36.520 3.768 -54.761 1.00 96.81 199 LEU A C 1
ATOM 1623 O O . LEU A 1 199 ? 37.480 3.482 -55.474 1.00 96.81 199 LEU A O 1
ATOM 1627 N N . GLN A 1 200 ? 35.262 3.513 -55.128 1.00 96.94 200 GLN A N 1
ATOM 1628 C CA . GLN A 1 200 ? 34.936 2.929 -56.425 1.00 96.94 200 GLN A CA 1
ATOM 1629 C C . GLN A 1 200 ? 35.277 3.883 -57.578 1.00 96.94 200 GLN A C 1
ATOM 1631 O O . GLN A 1 200 ? 35.812 3.426 -58.585 1.00 96.94 200 GLN A O 1
ATOM 1636 N N . ALA A 1 201 ? 35.016 5.185 -57.429 1.00 96.62 201 ALA A N 1
ATOM 1637 C CA . ALA A 1 201 ? 35.389 6.192 -58.422 1.00 96.62 201 ALA A CA 1
ATOM 1638 C C . ALA A 1 201 ? 36.914 6.256 -58.613 1.00 96.62 201 ALA A C 1
ATOM 1640 O O . ALA A 1 201 ? 37.395 6.098 -59.732 1.00 96.62 201 ALA A O 1
ATOM 1641 N N . VAL A 1 202 ? 37.674 6.351 -57.516 1.00 97.31 202 VAL A N 1
ATOM 1642 C CA . VAL A 1 202 ? 39.148 6.348 -57.549 1.00 97.31 202 VAL A CA 1
ATOM 1643 C C . VAL A 1 202 ? 39.691 5.063 -58.177 1.00 97.31 202 VAL A C 1
ATOM 1645 O O . VAL A 1 202 ? 40.666 5.098 -58.923 1.00 97.31 202 VAL A O 1
ATOM 1648 N N . LYS A 1 203 ? 39.062 3.911 -57.915 1.00 97.69 203 LYS A N 1
ATOM 1649 C CA . LYS A 1 203 ? 39.459 2.643 -58.537 1.00 97.69 203 LYS A CA 1
ATOM 1650 C C . LYS A 1 203 ? 39.305 2.684 -60.060 1.00 97.69 203 LYS A C 1
ATOM 1652 O O . LYS A 1 203 ? 40.217 2.254 -60.758 1.00 97.69 203 LYS A O 1
ATOM 1657 N N . VAL A 1 204 ? 38.189 3.218 -60.560 1.00 97.62 204 VAL A N 1
ATOM 1658 C CA . VAL A 1 204 ? 37.951 3.379 -62.004 1.00 97.62 204 VAL A CA 1
ATOM 1659 C C . VAL A 1 204 ? 38.977 4.330 -62.622 1.00 97.62 204 VAL A C 1
ATOM 1661 O O . VAL A 1 204 ? 39.568 3.996 -63.644 1.00 97.62 204 VAL A O 1
ATOM 1664 N N . GLU A 1 205 ? 39.241 5.475 -61.989 1.00 97.06 205 GLU A N 1
ATOM 1665 C CA . GLU A 1 205 ? 40.270 6.421 -62.449 1.00 97.06 205 GLU A CA 1
ATOM 1666 C C . GLU A 1 205 ? 41.654 5.765 -62.530 1.00 97.06 205 GLU A C 1
ATOM 1668 O O . GLU A 1 205 ? 42.380 5.935 -63.508 1.00 97.06 205 GLU A O 1
ATOM 1673 N N . LEU A 1 206 ? 42.009 4.961 -61.527 1.00 97.00 206 LEU A N 1
ATOM 1674 C CA . LEU A 1 206 ? 43.283 4.252 -61.474 1.00 97.00 206 LEU A CA 1
ATOM 1675 C C . LEU A 1 206 ? 43.401 3.192 -62.580 1.00 97.00 206 LEU A C 1
ATOM 1677 O O . LEU A 1 206 ? 44.483 3.027 -63.148 1.00 97.00 206 LEU A O 1
ATOM 1681 N N . ASP A 1 207 ? 42.314 2.493 -62.908 1.00 97.19 207 ASP A N 1
ATOM 1682 C CA . ASP A 1 207 ? 42.286 1.530 -64.012 1.00 97.19 207 ASP A CA 1
ATOM 1683 C C . ASP A 1 207 ? 42.446 2.235 -65.375 1.00 97.19 207 ASP A C 1
ATOM 1685 O O . ASP A 1 207 ? 43.257 1.792 -66.190 1.00 97.19 207 ASP A O 1
ATOM 1689 N N . VAL A 1 208 ? 41.808 3.396 -65.579 1.00 97.44 208 VAL A N 1
ATOM 1690 C CA . VAL A 1 208 ? 42.007 4.231 -66.783 1.00 97.44 208 VAL A CA 1
ATOM 1691 C C . VAL A 1 208 ? 43.463 4.692 -66.911 1.00 97.44 208 VAL A C 1
ATOM 1693 O O . VAL A 1 208 ? 44.064 4.563 -67.978 1.00 97.44 208 VAL A O 1
ATOM 1696 N N . ILE A 1 209 ? 44.067 5.188 -65.826 1.00 97.00 209 ILE A N 1
ATOM 1697 C CA . ILE A 1 209 ? 45.472 5.631 -65.828 1.00 97.00 209 ILE A CA 1
ATOM 1698 C C . ILE A 1 209 ? 46.416 4.460 -66.136 1.00 97.00 209 ILE A C 1
ATOM 1700 O O . ILE A 1 209 ? 47.391 4.627 -66.869 1.00 97.00 209 ILE A O 1
ATOM 1704 N N . LYS A 1 210 ? 46.142 3.257 -65.614 1.00 96.81 210 LYS A N 1
ATOM 1705 C CA . LYS A 1 210 ? 46.929 2.054 -65.936 1.00 96.81 210 LYS A CA 1
ATOM 1706 C C . LYS A 1 210 ? 46.855 1.698 -67.418 1.00 96.81 210 LYS A C 1
ATOM 1708 O O . LYS A 1 210 ? 47.881 1.345 -68.000 1.00 96.81 210 LYS A O 1
ATOM 1713 N N . GLU A 1 211 ? 45.672 1.769 -68.020 1.00 96.75 211 GLU A N 1
ATOM 1714 C CA . GLU A 1 211 ? 45.497 1.524 -69.454 1.00 96.75 211 GLU A CA 1
ATOM 1715 C C . GLU A 1 211 ? 46.254 2.557 -70.294 1.00 96.75 211 GLU A C 1
ATOM 1717 O O . GLU A 1 211 ? 47.004 2.178 -71.198 1.00 96.75 211 GLU A O 1
ATOM 1722 N N . GLN A 1 212 ? 46.142 3.843 -69.946 1.00 96.25 212 GLN A N 1
ATOM 1723 C CA . GLN A 1 212 ? 46.891 4.923 -70.593 1.00 96.25 212 GLN A CA 1
ATOM 1724 C C . GLN A 1 212 ? 48.402 4.688 -70.498 1.00 96.25 212 GLN A C 1
ATOM 1726 O O . GLN A 1 212 ? 49.080 4.670 -71.524 1.00 96.25 212 GLN A O 1
ATOM 1731 N N . LEU A 1 213 ? 48.920 4.390 -69.303 1.00 96.25 213 LEU A N 1
ATOM 1732 C CA . LEU A 1 213 ? 50.338 4.095 -69.092 1.00 96.25 213 LEU A CA 1
ATOM 1733 C C . LEU A 1 213 ? 50.814 2.896 -69.925 1.00 96.25 213 LEU A C 1
ATOM 1735 O O . LEU A 1 213 ? 51.910 2.924 -70.484 1.00 96.25 213 LEU A O 1
ATOM 1739 N N . ASN A 1 214 ? 50.014 1.831 -70.018 1.00 96.44 214 ASN A N 1
ATOM 1740 C CA . ASN A 1 214 ? 50.347 0.674 -70.851 1.00 96.44 214 ASN A CA 1
ATOM 1741 C C . ASN A 1 214 ? 50.380 1.040 -72.341 1.00 96.44 214 ASN A C 1
ATOM 1743 O O . ASN A 1 214 ? 51.277 0.596 -73.059 1.00 96.44 214 ASN A O 1
ATOM 1747 N N . SER A 1 215 ? 49.445 1.877 -72.797 1.00 96.12 215 SER A N 1
ATOM 1748 C CA . SER A 1 215 ? 49.420 2.363 -74.178 1.00 96.12 215 SER A CA 1
ATOM 1749 C C . SER A 1 215 ? 50.644 3.228 -74.508 1.00 96.12 215 SER A C 1
ATOM 1751 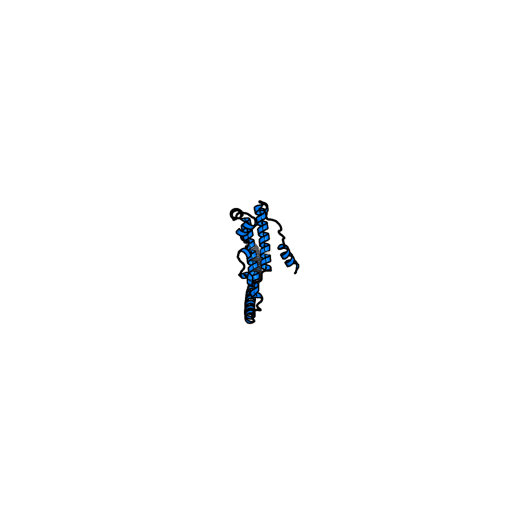O O . SER A 1 215 ? 51.285 3.011 -75.536 1.00 96.12 215 SER A O 1
ATOM 1753 N N . GLU A 1 216 ? 51.044 4.128 -73.604 1.00 96.12 216 GLU A N 1
ATOM 1754 C CA . GLU A 1 216 ? 52.241 4.963 -73.753 1.00 96.12 216 GLU A CA 1
ATOM 1755 C C . GLU A 1 216 ? 53.519 4.123 -73.748 1.00 96.12 216 GLU A C 1
ATOM 1757 O O . GLU A 1 216 ? 54.409 4.341 -74.569 1.00 96.12 216 GLU A O 1
ATOM 1762 N N . LYS A 1 217 ? 53.611 3.114 -72.871 1.00 96.44 217 LYS A N 1
ATOM 1763 C CA . LYS A 1 217 ? 54.730 2.160 -72.876 1.00 96.44 217 LYS A CA 1
ATOM 1764 C C . LYS A 1 217 ? 54.851 1.449 -74.220 1.00 96.44 217 LYS A C 1
ATOM 1766 O O . LYS A 1 217 ? 55.944 1.404 -74.775 1.00 96.44 217 LYS A O 1
ATOM 1771 N N . MET A 1 218 ? 53.742 0.959 -74.775 1.00 95.69 218 MET A N 1
ATOM 1772 C CA . MET A 1 218 ? 53.739 0.300 -76.082 1.00 95.69 218 MET A CA 1
ATOM 1773 C C . MET A 1 218 ? 54.159 1.259 -77.208 1.00 95.69 218 MET A C 1
ATOM 1775 O O . MET A 1 218 ? 54.954 0.884 -78.069 1.00 95.69 218 MET A O 1
ATOM 1779 N N . GLN A 1 219 ? 53.678 2.508 -77.196 1.00 95.44 219 GLN A N 1
ATOM 1780 C CA . GLN A 1 219 ? 54.107 3.530 -78.158 1.00 95.44 219 GLN A CA 1
ATOM 1781 C C . GLN A 1 219 ? 55.609 3.823 -78.044 1.00 95.44 219 GLN A C 1
ATOM 1783 O O . GLN A 1 219 ? 56.307 3.851 -79.059 1.00 95.44 219 GLN A O 1
ATOM 1788 N N . ASN A 1 220 ? 56.123 3.975 -76.822 1.00 95.06 220 ASN A N 1
ATOM 1789 C CA . ASN A 1 220 ? 57.544 4.195 -76.563 1.00 95.06 220 ASN A CA 1
ATOM 1790 C C . ASN A 1 220 ? 58.407 3.014 -77.028 1.00 95.06 220 ASN A C 1
ATOM 1792 O O . ASN A 1 220 ? 59.453 3.237 -77.631 1.00 95.06 220 ASN A O 1
ATOM 1796 N N . GLU A 1 221 ? 57.969 1.769 -76.824 1.00 96.00 221 GLU A N 1
ATOM 1797 C CA . GLU A 1 221 ? 58.663 0.584 -77.347 1.00 96.00 221 GLU A CA 1
ATOM 1798 C C . GLU A 1 221 ? 58.720 0.574 -78.881 1.00 96.00 221 GLU A C 1
ATOM 1800 O O . GLU A 1 221 ? 59.760 0.265 -79.467 1.00 96.00 221 GLU A O 1
ATOM 1805 N N . VAL A 1 222 ? 57.620 0.933 -79.552 1.00 95.62 222 VAL A N 1
ATOM 1806 C CA . VAL A 1 222 ? 57.578 1.044 -81.019 1.00 95.62 222 VAL A CA 1
ATOM 1807 C C . VAL A 1 222 ? 58.535 2.132 -81.510 1.00 95.62 222 VAL A C 1
ATOM 1809 O O . VAL A 1 222 ? 59.290 1.902 -82.459 1.00 95.62 222 VAL A O 1
ATOM 1812 N N . LEU A 1 223 ? 58.541 3.298 -80.857 1.00 94.94 223 LEU A N 1
ATOM 1813 C CA . LEU A 1 223 ? 59.465 4.389 -81.168 1.00 94.94 223 LEU A CA 1
ATOM 1814 C C . LEU A 1 223 ? 60.924 3.978 -80.941 1.00 94.94 223 LEU A C 1
ATOM 1816 O O . LEU A 1 223 ? 61.757 4.233 -81.810 1.00 94.94 223 LEU A O 1
ATOM 1820 N N . ALA A 1 224 ? 61.231 3.289 -79.840 1.00 94.62 224 ALA A N 1
ATOM 1821 C CA . ALA A 1 224 ? 62.570 2.784 -79.544 1.00 94.62 224 ALA A CA 1
ATOM 1822 C C . ALA A 1 224 ? 63.071 1.834 -80.645 1.00 94.62 224 ALA A C 1
ATOM 1824 O O . ALA A 1 224 ? 64.134 2.071 -81.219 1.00 94.62 224 ALA A O 1
ATOM 1825 N N . ARG A 1 225 ? 62.261 0.841 -81.044 1.00 94.81 225 ARG A N 1
ATOM 1826 C CA . ARG A 1 225 ? 62.591 -0.063 -82.166 1.00 94.81 225 ARG A CA 1
ATOM 1827 C C . ARG A 1 225 ? 62.786 0.692 -83.481 1.00 94.81 225 ARG A C 1
ATOM 1829 O O . ARG A 1 225 ? 63.645 0.334 -84.288 1.00 94.81 225 ARG A O 1
ATOM 1836 N N . ARG A 1 226 ? 61.989 1.738 -83.733 1.00 94.81 226 ARG A N 1
ATOM 1837 C CA . ARG A 1 226 ? 62.132 2.569 -84.937 1.00 94.81 226 ARG A CA 1
ATOM 1838 C C . ARG A 1 226 ? 63.450 3.339 -84.933 1.00 94.81 226 ARG A C 1
ATOM 1840 O O . ARG A 1 226 ? 64.098 3.393 -85.976 1.00 94.81 226 ARG A O 1
ATOM 1847 N N . ILE A 1 227 ? 63.842 3.908 -83.794 1.00 94.44 227 ILE A N 1
ATOM 1848 C CA . ILE A 1 227 ? 65.126 4.598 -83.623 1.00 94.44 227 ILE A CA 1
ATOM 1849 C C . ILE A 1 227 ? 66.284 3.619 -83.837 1.00 94.44 227 ILE A C 1
ATOM 1851 O O . ILE A 1 227 ? 67.162 3.908 -84.645 1.00 94.44 227 ILE A O 1
ATOM 1855 N N . GLU A 1 228 ? 66.258 2.444 -83.204 1.00 94.00 228 GLU A N 1
ATOM 1856 C CA . GLU A 1 228 ? 67.271 1.395 -83.401 1.00 94.00 228 GLU A CA 1
ATOM 1857 C C . GLU A 1 228 ? 67.410 1.000 -84.876 1.00 94.00 228 GLU A C 1
ATOM 1859 O O . GLU A 1 228 ? 68.518 0.932 -85.410 1.00 94.00 228 GLU A O 1
ATOM 1864 N N . HIS A 1 229 ? 66.286 0.804 -85.573 1.00 93.12 229 HIS A N 1
ATOM 1865 C CA . HIS A 1 229 ? 66.293 0.493 -86.999 1.00 93.12 229 HIS A CA 1
ATOM 1866 C C . HIS A 1 229 ? 66.926 1.611 -87.842 1.00 93.12 229 HIS A C 1
ATOM 1868 O O . HIS A 1 229 ? 67.729 1.330 -88.732 1.00 93.12 229 HIS A O 1
ATOM 1874 N N . LEU A 1 230 ? 66.593 2.877 -87.565 1.00 93.25 230 LEU A N 1
ATOM 1875 C CA . LEU A 1 230 ? 67.176 4.028 -88.262 1.00 93.25 230 LEU A CA 1
ATOM 1876 C C . LEU A 1 230 ? 68.682 4.163 -87.990 1.00 93.25 230 LEU A C 1
ATOM 1878 O O . LEU A 1 230 ? 69.440 4.440 -88.918 1.00 93.25 230 LEU A O 1
ATOM 1882 N N . LEU A 1 231 ? 69.131 3.916 -86.756 1.00 92.25 231 LEU A N 1
ATOM 1883 C CA . LEU A 1 231 ? 70.554 3.901 -86.403 1.00 92.25 231 LEU A CA 1
ATOM 1884 C C . LEU A 1 231 ? 71.311 2.788 -87.139 1.00 92.25 231 LEU A C 1
ATOM 1886 O O . LEU A 1 231 ? 72.381 3.039 -87.689 1.00 92.25 231 LEU A O 1
ATOM 1890 N N . HIS A 1 232 ? 70.741 1.582 -87.229 1.00 88.94 232 HIS A N 1
ATOM 1891 C CA . HIS A 1 232 ? 71.316 0.502 -88.035 1.00 88.94 232 HIS A CA 1
ATOM 1892 C C . HIS A 1 232 ? 71.421 0.870 -89.522 1.00 88.94 232 HIS A C 1
ATOM 1894 O O . HIS A 1 232 ? 72.451 0.606 -90.141 1.00 88.94 232 HIS A O 1
ATOM 1900 N N . GLN A 1 233 ? 70.394 1.508 -90.095 1.00 90.81 233 GLN A N 1
ATOM 1901 C CA . GLN A 1 233 ? 70.431 1.980 -91.485 1.00 90.81 233 GLN A CA 1
ATOM 1902 C C . GLN A 1 233 ? 71.502 3.054 -91.722 1.00 90.81 233 GLN A C 1
ATOM 1904 O O . GLN A 1 233 ? 72.109 3.069 -92.792 1.00 90.81 233 GLN A O 1
ATOM 1909 N N . LEU A 1 234 ? 71.718 3.954 -90.758 1.00 87.50 234 LEU A N 1
ATOM 1910 C CA . LEU A 1 234 ? 72.765 4.976 -90.829 1.00 87.50 234 LEU A CA 1
ATOM 1911 C C . LEU A 1 234 ? 74.160 4.345 -90.768 1.00 87.50 234 LEU A C 1
ATOM 1913 O O . LEU A 1 234 ? 74.993 4.641 -91.619 1.00 87.50 234 LEU A O 1
ATOM 1917 N N . ASN A 1 235 ? 74.385 3.422 -89.830 1.00 85.19 235 ASN A N 1
ATOM 1918 C CA . ASN A 1 235 ? 75.671 2.739 -89.677 1.00 85.19 235 ASN A CA 1
ATOM 1919 C C . ASN A 1 235 ? 76.026 1.840 -90.872 1.00 85.19 235 ASN A C 1
ATOM 1921 O O . ASN A 1 235 ? 77.200 1.669 -91.162 1.00 85.19 235 ASN A O 1
ATOM 1925 N N . ALA A 1 236 ? 75.041 1.280 -91.580 1.00 77.75 236 ALA A N 1
ATOM 1926 C CA . ALA A 1 236 ? 75.275 0.471 -92.780 1.00 77.75 236 ALA A CA 1
ATOM 1927 C C . ALA A 1 236 ? 75.596 1.297 -94.046 1.00 77.75 236 ALA A C 1
ATOM 1929 O O . ALA A 1 236 ? 75.954 0.722 -95.073 1.00 77.75 236 ALA A O 1
ATOM 1930 N N . LYS A 1 237 ? 75.407 2.624 -94.004 1.00 71.69 237 LYS A N 1
ATOM 1931 C CA . LYS A 1 237 ? 75.675 3.552 -95.118 1.00 71.69 237 LYS A CA 1
ATOM 1932 C C . LYS A 1 237 ? 76.969 4.359 -94.950 1.00 71.69 237 LYS A C 1
ATOM 1934 O O . LYS A 1 237 ? 77.308 5.108 -95.865 1.00 71.69 237 LYS A O 1
ATOM 1939 N N . SER A 1 238 ? 77.641 4.237 -93.804 1.00 53.97 238 SER A N 1
ATOM 1940 C CA . SER A 1 238 ? 78.980 4.782 -93.545 1.00 53.97 238 SER A CA 1
ATOM 1941 C C . SER A 1 238 ? 80.050 3.724 -93.772 1.00 53.97 238 SER A C 1
ATOM 1943 O O . SER A 1 238 ? 81.212 4.159 -93.926 1.00 53.97 238 SER A O 1
#

Radius of gyration: 60.37 Å; chains: 1; bounding box: 133×58×153 Å

pLDDT: mean 82.59, std 15.3, range [34.28, 97.69]

Organism: NCBI:txid178399